Protein AF-0000000075308316 (afdb_homodimer)

Structure (mmCIF, N/CA/C/O backbone):
data_AF-0000000075308316-model_v1
#
loop_
_entity.id
_entity.type
_entity.pdbx_description
1 polymer 'MATH domain-containing protein'
#
loop_
_atom_site.group_PDB
_atom_site.id
_atom_site.type_symbol
_atom_site.label_atom_id
_atom_site.label_alt_id
_atom_site.label_comp_id
_atom_site.label_asym_id
_atom_site.label_entity_id
_atom_site.label_seq_id
_atom_site.pdbx_PDB_ins_code
_atom_site.Cartn_x
_atom_site.Cartn_y
_atom_site.Cartn_z
_atom_site.occupancy
_atom_site.B_iso_or_equiv
_atom_site.auth_seq_id
_atom_site.auth_comp_id
_atom_site.auth_asym_id
_atom_site.auth_atom_id
_atom_site.pdbx_PDB_model_num
ATOM 1 N N . MET A 1 1 ? -5.492 67.875 12.43 1 49.66 1 MET A N 1
ATOM 2 C CA . MET A 1 1 ? -4.691 68.875 11.68 1 49.66 1 MET A CA 1
ATOM 3 C C . MET A 1 1 ? -3.299 68.312 11.391 1 49.66 1 MET A C 1
ATOM 5 O O . MET A 1 1 ? -2.748 67.562 12.195 1 49.66 1 MET A O 1
ATOM 9 N N . TRP A 1 2 ? -2.85 68.25 10.148 1 55.25 2 TRP A N 1
ATOM 10 C CA . TRP A 1 2 ? -1.552 67.75 9.672 1 55.25 2 TRP A CA 1
ATOM 11 C C . TRP A 1 2 ? -0.416 68.5 10.352 1 55.25 2 TRP A C 1
ATOM 13 O O . TRP A 1 2 ? -0.477 69.75 10.5 1 55.25 2 TRP A O 1
ATOM 23 N N . ASN A 1 3 ? 0.231 67.688 11.133 1 61.16 3 ASN A N 1
ATOM 24 C CA . ASN A 1 3 ? 1.428 68.375 11.609 1 61.16 3 ASN A CA 1
ATOM 25 C C . ASN A 1 3 ? 2.551 68.312 10.578 1 61.16 3 ASN A C 1
ATOM 27 O O . ASN A 1 3 ? 2.518 67.5 9.656 1 61.16 3 ASN A O 1
ATOM 31 N N . GLY A 1 4 ? 3.17 69.312 10.266 1 65.94 4 GLY A N 1
ATOM 32 C CA . GLY A 1 4 ? 4.27 69.5 9.336 1 65.94 4 GLY A CA 1
ATOM 33 C C . GLY A 1 4 ? 5.211 68.312 9.273 1 65.94 4 GLY A C 1
ATOM 34 O O . GLY A 1 4 ? 5.957 68.188 8.305 1 65.94 4 GLY A O 1
ATOM 35 N N . ASP A 1 5 ? 5.121 67.312 10.242 1 73.12 5 ASP A N 1
ATOM 36 C CA . ASP A 1 5 ? 6.098 66.25 10.273 1 73.12 5 ASP A CA 1
ATOM 37 C C . ASP A 1 5 ? 5.473 64.938 9.781 1 73.12 5 ASP A C 1
ATOM 39 O O . ASP A 1 5 ? 6.059 63.875 9.953 1 73.12 5 ASP A O 1
ATOM 43 N N . GLY A 1 6 ? 4.254 65.062 9.25 1 83.56 6 GLY A N 1
ATOM 44 C CA . GLY A 1 6 ? 3.619 63.906 8.648 1 83.56 6 GLY A CA 1
ATOM 45 C C . GLY A 1 6 ? 2.803 63.094 9.641 1 83.56 6 GLY A C 1
ATOM 46 O O . GLY A 1 6 ? 2.467 61.938 9.375 1 83.56 6 GLY A O 1
ATOM 47 N N . THR A 1 7 ? 2.607 63.812 10.836 1 88.88 7 THR A N 1
ATOM 48 C CA . THR A 1 7 ? 1.834 63.094 11.836 1 88.88 7 THR A CA 1
ATOM 49 C C . THR A 1 7 ? 0.527 63.812 12.141 1 88.88 7 THR A C 1
ATOM 51 O O . THR A 1 7 ? 0.373 65 11.805 1 88.88 7 THR A O 1
ATOM 54 N N . VAL A 1 8 ? -0.478 63.062 12.594 1 91.31 8 VAL A N 1
ATOM 55 C CA . VAL A 1 8 ? -1.776 63.594 13.016 1 91.31 8 VAL A CA 1
ATOM 56 C C . VAL A 1 8 ? -2.113 63.062 14.414 1 91.31 8 VAL A C 1
ATOM 58 O O . VAL A 1 8 ? -1.675 62 14.797 1 91.31 8 VAL A O 1
ATOM 61 N N . GLU A 1 9 ? -2.855 63.969 15.219 1 92.38 9 GLU A N 1
ATOM 62 C CA . GLU A 1 9 ? -3.287 63.531 16.547 1 92.38 9 GLU A CA 1
ATOM 63 C C . GLU A 1 9 ? -4.582 62.719 16.469 1 92.38 9 GLU A C 1
ATOM 65 O O . GLU A 1 9 ? -5.555 63.156 15.859 1 92.38 9 GLU A O 1
ATOM 70 N N . VAL A 1 10 ? -4.543 61.562 17.062 1 92.38 10 VAL A N 1
ATOM 71 C CA . VAL A 1 10 ? -5.715 60.719 17.156 1 92.38 10 VAL A CA 1
ATOM 72 C C . VAL A 1 10 ? -5.859 60.188 18.594 1 92.38 10 VAL A C 1
ATOM 74 O O . VAL A 1 10 ? -5.031 59.406 19.062 1 92.38 10 VAL A O 1
ATOM 77 N N . ASN A 1 11 ? -6.926 60.594 19.312 1 91.56 11 ASN A N 1
ATOM 78 C CA . ASN A 1 11 ? -7.242 60.125 20.672 1 91.56 11 ASN A CA 1
ATOM 79 C C . ASN A 1 11 ? -6.059 60.312 21.609 1 91.56 11 ASN A C 1
ATOM 81 O O . ASN A 1 11 ? -5.742 59.406 22.391 1 91.56 11 ASN A O 1
ATOM 85 N N . GLY A 1 12 ? -5.266 61.344 21.438 1 90.31 12 GLY A N 1
ATOM 86 C CA . GLY A 1 12 ? -4.203 61.688 22.359 1 90.31 12 GLY A CA 1
ATOM 87 C C . GLY A 1 12 ? -2.842 61.188 21.922 1 90.31 12 GLY A C 1
ATOM 88 O O . GLY A 1 12 ? -1.846 61.375 22.625 1 90.31 12 GLY A O 1
ATOM 89 N N . PHE A 1 13 ? -2.846 60.594 20.719 1 93.62 13 PHE A N 1
ATOM 90 C CA . PHE A 1 13 ? -1.592 60.062 20.172 1 93.62 13 PHE A CA 1
ATOM 91 C C . PHE A 1 13 ? -1.265 60.75 18.844 1 93.62 13 PHE A C 1
ATOM 93 O O . PHE A 1 13 ? -2.16 61 18.031 1 93.62 13 PHE A O 1
ATOM 100 N N . ARG A 1 14 ? 0.028 60.938 18.719 1 92.69 14 ARG A N 1
ATOM 101 C CA . ARG A 1 14 ? 0.493 61.375 17.422 1 92.69 14 ARG A CA 1
ATOM 102 C C . ARG A 1 14 ? 0.941 60.219 16.562 1 92.69 14 ARG A C 1
ATOM 104 O O . ARG A 1 14 ? 1.842 59.469 16.938 1 92.69 14 ARG A O 1
ATOM 111 N N . VAL A 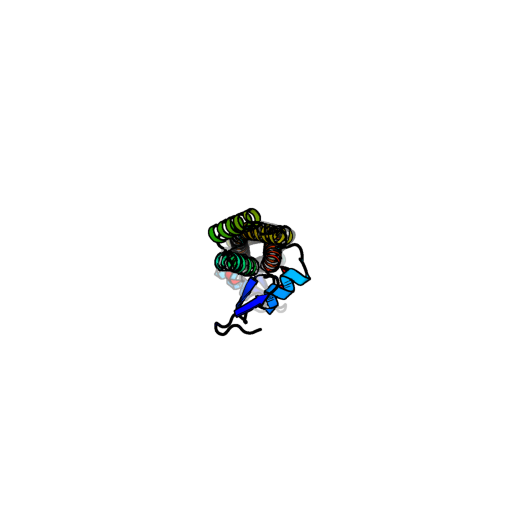1 15 ? 0.259 60.062 15.438 1 91.69 15 VAL A N 1
ATOM 112 C CA . VAL A 1 15 ? 0.556 58.906 14.594 1 91.69 15 VAL A CA 1
ATOM 113 C C . VAL A 1 15 ? 0.797 59.375 13.156 1 91.69 15 VAL A C 1
ATOM 115 O O . VAL A 1 15 ? 0.333 60.438 12.758 1 91.69 15 VAL A O 1
ATOM 118 N N . TYR A 1 16 ? 1.546 58.531 12.461 1 91.38 16 TYR A N 1
ATOM 119 C CA . TYR A 1 16 ? 1.777 58.844 11.047 1 91.38 16 TYR A CA 1
ATOM 120 C C . TYR A 1 16 ? 0.483 58.719 10.25 1 91.38 16 TYR A C 1
ATOM 122 O O . TYR A 1 16 ? -0.412 57.969 10.602 1 91.38 16 TYR A O 1
ATOM 130 N N . TYR A 1 17 ? 0.497 59.312 9.125 1 91.81 17 TYR A N 1
ATOM 131 C CA . TYR A 1 17 ? -0.69 59.344 8.281 1 91.81 17 TYR A CA 1
ATOM 132 C C . TYR A 1 17 ? -1.105 57.969 7.848 1 91.81 17 TYR A C 1
ATOM 134 O O . TYR A 1 17 ? -2.297 57.625 7.801 1 91.81 17 TYR A O 1
ATOM 142 N N . SER A 1 18 ? -0.121 57.188 7.621 1 90.38 18 SER A N 1
ATOM 143 C CA . SER A 1 18 ? -0.375 55.844 7.137 1 90.38 18 SER A CA 1
ATOM 144 C C . SER A 1 18 ? -0.998 54.969 8.219 1 90.38 18 SER A C 1
ATOM 146 O O . SER A 1 18 ? -1.558 53.906 7.93 1 90.38 18 SER A O 1
ATOM 148 N N . GLU A 1 19 ? -1.012 55.5 9.461 1 93.94 19 GLU A N 1
ATOM 149 C CA . GLU A 1 19 ? -1.453 54.688 10.578 1 93.94 19 GLU A CA 1
ATOM 150 C C . GLU A 1 19 ? -2.77 55.188 11.156 1 93.94 19 GLU A C 1
ATOM 152 O O . GLU A 1 19 ? -3.371 54.531 12.016 1 93.94 19 GLU A O 1
ATOM 157 N N . VAL A 1 20 ? -3.244 56.281 10.672 1 94.12 20 VAL A N 1
ATOM 158 C CA . VAL A 1 20 ? -4.375 57 11.266 1 94.12 20 VAL A CA 1
ATOM 159 C C . VAL A 1 20 ? -5.613 56.094 11.234 1 94.12 20 VAL A C 1
ATOM 161 O O . VAL A 1 20 ? -6.301 55.938 12.25 1 94.12 20 VAL A O 1
ATOM 164 N N . ASP A 1 21 ? -5.844 55.5 10.133 1 94.5 21 ASP A N 1
ATOM 165 C CA . ASP A 1 21 ? -7.047 54.688 10 1 94.5 21 ASP A CA 1
ATOM 166 C C . ASP A 1 21 ? -7.02 53.5 10.961 1 94.5 21 ASP A C 1
ATOM 168 O O . ASP A 1 21 ? -8.031 53.188 11.594 1 94.5 21 ASP A O 1
ATOM 172 N N . CYS A 1 22 ? -5.91 52.938 11.094 1 95.12 22 CYS A N 1
ATOM 173 C CA . CYS A 1 22 ? -5.77 51.812 11.992 1 95.12 22 CYS A CA 1
ATOM 174 C C . CYS A 1 22 ? -6.016 52.219 13.438 1 95.12 22 CYS A C 1
ATOM 176 O O . CYS A 1 22 ? -6.77 51.531 14.156 1 95.12 22 CYS A O 1
ATOM 178 N N . VAL A 1 23 ? -5.434 53.312 13.812 1 96.81 23 VAL A N 1
ATOM 179 C CA . VAL A 1 23 ? -5.559 53.75 15.188 1 96.81 23 VAL A CA 1
ATOM 180 C C . VAL A 1 23 ? -7.004 54.188 15.469 1 96.81 23 VAL A C 1
ATOM 182 O O . VAL A 1 23 ? -7.566 53.812 16.5 1 96.81 23 VAL A O 1
ATOM 185 N N . ARG A 1 24 ? -7.625 54.812 14.547 1 96.25 24 ARG A N 1
ATOM 186 C CA . ARG A 1 24 ? -9.023 55.188 14.711 1 96.25 24 ARG A CA 1
ATOM 187 C C . ARG A 1 24 ? -9.914 53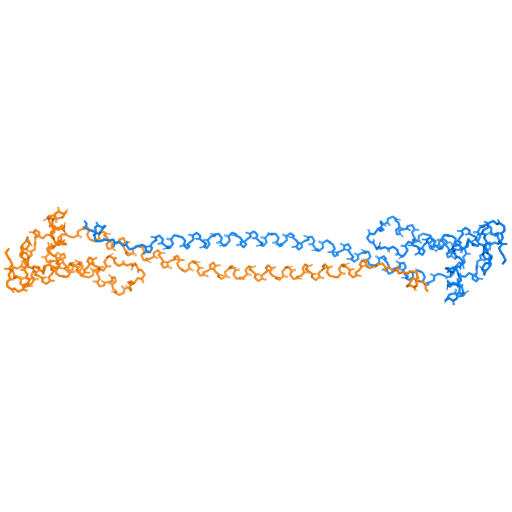.969 14.898 1 96.25 24 ARG A C 1
ATOM 189 O O . ARG A 1 24 ? -10.789 53.969 15.766 1 96.25 24 ARG A O 1
ATOM 196 N N . ARG A 1 25 ? -9.68 53 14.141 1 96.81 25 ARG A N 1
ATOM 197 C CA . ARG A 1 25 ? -10.484 51.781 14.211 1 96.81 25 ARG A CA 1
ATOM 198 C C . ARG A 1 25 ? -10.312 51.062 15.555 1 96.81 25 ARG A C 1
ATOM 200 O O . ARG A 1 25 ? -11.273 50.531 16.109 1 96.81 25 ARG A O 1
ATOM 207 N N . ILE A 1 26 ? -9.07 51.094 16.031 1 97.62 26 ILE A N 1
ATOM 208 C CA . ILE A 1 26 ? -8.805 50.5 17.344 1 97.62 26 ILE A CA 1
ATOM 209 C C . ILE A 1 26 ? -9.664 51.188 18.406 1 97.62 26 ILE A C 1
ATOM 211 O O . ILE A 1 26 ? -10.367 50.5 19.172 1 97.62 26 ILE A O 1
ATOM 215 N N . PHE A 1 27 ? -9.711 52.469 18.453 1 96.88 27 PHE A N 1
ATOM 216 C CA . PHE A 1 27 ? -10.406 53.219 19.5 1 96.88 27 PHE A CA 1
ATOM 217 C C . PHE A 1 27 ? -11.914 53.188 19.266 1 96.88 27 PHE A C 1
ATOM 219 O O . PHE A 1 27 ? -12.695 53.312 20.203 1 96.88 27 PHE A O 1
ATOM 226 N N . GLU A 1 28 ? -12.328 53.031 18.016 1 96.56 28 GLU A N 1
ATOM 227 C CA . GLU A 1 28 ? -13.75 52.844 17.734 1 96.56 28 GLU A CA 1
ATOM 228 C C . GLU A 1 28 ? -14.273 51.562 18.312 1 96.56 28 GLU A C 1
ATOM 230 O O . GLU A 1 28 ? -15.367 51.5 18.891 1 96.56 28 GLU A O 1
ATOM 235 N N . LYS A 1 29 ? -13.523 50.531 18.203 1 96.88 29 LYS A N 1
ATOM 236 C CA . LYS A 1 29 ? -13.953 49.219 18.656 1 96.88 29 LYS A CA 1
ATOM 237 C C . LYS A 1 29 ? -13.656 49.031 20.141 1 96.88 29 LYS A C 1
ATOM 239 O O . LYS A 1 29 ? -14.391 48.312 20.844 1 96.88 29 LYS A O 1
ATOM 244 N N . HIS A 1 30 ? -12.523 49.625 20.531 1 97.44 30 HIS A N 1
ATOM 245 C CA . HIS A 1 30 ? -12.078 49.5 21.922 1 97.44 30 HIS A CA 1
ATOM 246 C C . HIS A 1 30 ? -11.766 50.844 22.516 1 97.44 30 HIS A C 1
ATOM 248 O O . HIS A 1 30 ? -10.594 51.188 22.75 1 97.44 30 HIS A O 1
ATOM 254 N N . PRO A 1 31 ? -12.711 51.594 22.922 1 95.88 31 PRO A N 1
ATOM 255 C CA . PRO A 1 31 ? -12.508 52.969 23.391 1 95.88 31 PRO A CA 1
ATOM 256 C C . PRO A 1 31 ? -11.719 53.031 24.688 1 95.88 31 PRO A C 1
ATOM 258 O O . PRO A 1 31 ? -11.094 54.062 24.984 1 95.88 31 PRO A O 1
ATOM 261 N N . GLU A 1 32 ? -11.734 51.969 25.391 1 95.81 32 GLU A N 1
ATOM 262 C CA . GLU A 1 32 ? -11.094 51.969 26.703 1 95.81 32 GLU A CA 1
ATOM 263 C C . GLU A 1 32 ? -9.609 51.625 26.594 1 95.81 32 GLU A C 1
ATOM 265 O O . GLU A 1 32 ? -8.891 51.656 27.594 1 95.81 32 GLU A O 1
ATOM 270 N N . THR A 1 33 ? -9.055 51.406 25.359 1 96.69 33 THR A N 1
ATOM 271 C CA . THR A 1 33 ? -7.715 50.906 25.125 1 96.69 33 THR A CA 1
ATOM 272 C C . THR A 1 33 ? -6.672 51.75 25.828 1 96.69 33 THR A C 1
ATOM 274 O O . THR A 1 33 ? -5.715 51.25 26.406 1 96.69 33 THR A O 1
ATOM 277 N N . ALA A 1 34 ? -6.883 53.062 25.875 1 94.56 34 ALA A N 1
ATOM 278 C CA . ALA A 1 34 ? -5.852 53.969 26.422 1 94.56 34 ALA A CA 1
ATOM 279 C C . ALA A 1 34 ? -6.414 54.844 27.531 1 94.56 34 ALA A C 1
ATOM 281 O O . ALA A 1 34 ? -5.891 55.938 27.797 1 94.56 34 ALA A O 1
ATOM 282 N N . MET A 1 35 ? -7.406 54.438 28.156 1 92.44 35 MET A N 1
ATOM 283 C CA . MET A 1 35 ? -8.094 55.25 29.156 1 92.44 35 MET A CA 1
ATOM 284 C C . MET A 1 35 ? -7.207 55.469 30.375 1 92.44 35 MET A C 1
ATOM 286 O O . MET A 1 35 ? -7.27 56.531 31.016 1 92.44 35 MET A O 1
ATOM 290 N N . ASN A 1 36 ? -6.363 54.531 30.641 1 93.56 36 ASN A N 1
ATOM 291 C CA . ASN A 1 36 ? -5.586 54.594 31.875 1 93.56 36 ASN A CA 1
ATOM 292 C C . ASN A 1 36 ? -4.094 54.688 31.578 1 93.56 36 ASN A C 1
ATOM 294 O O . ASN A 1 36 ? -3.264 54.281 32.406 1 93.56 36 ASN A O 1
ATOM 298 N N . ILE A 1 37 ? -3.73 55.281 30.484 1 94.81 37 ILE A N 1
A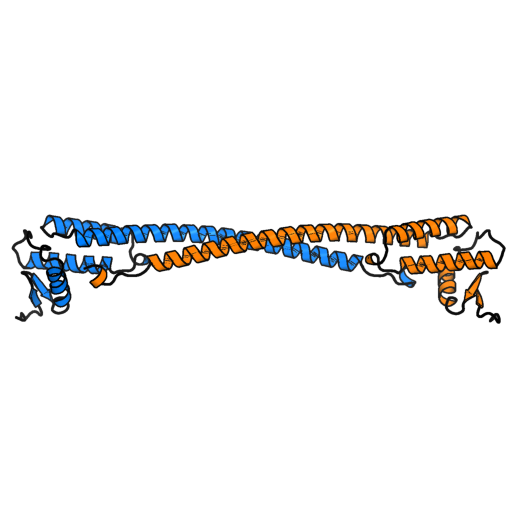TOM 299 C CA . ILE A 1 37 ? -2.326 55.375 30.109 1 94.81 37 ILE A CA 1
ATOM 300 C C . ILE A 1 37 ? -1.602 56.312 31.078 1 94.81 37 ILE A C 1
ATOM 302 O O . ILE A 1 37 ? -2.094 57.406 31.391 1 94.81 37 ILE A O 1
ATOM 306 N N . ARG A 1 38 ? -0.451 55.938 31.516 1 95.19 38 ARG A N 1
ATOM 307 C CA . ARG A 1 38 ? 0.229 56.688 32.594 1 95.19 38 ARG A CA 1
ATOM 308 C C . ARG A 1 38 ? 1.212 57.688 32.031 1 95.19 38 ARG A C 1
ATOM 310 O O . ARG A 1 38 ? 1.262 58.844 32.5 1 95.19 38 ARG A O 1
ATOM 317 N N . PRO A 1 39 ? 1.968 57.25 30.953 1 94.19 39 PRO A N 1
ATOM 318 C CA . PRO A 1 39 ? 2.902 58.25 30.422 1 94.19 39 PRO A CA 1
ATOM 319 C C . PRO A 1 39 ? 2.199 59.531 29.953 1 94.19 39 PRO A C 1
ATOM 321 O O . PRO A 1 39 ? 1.176 59.438 29.266 1 94.19 39 PRO A O 1
ATOM 324 N N . LYS A 1 40 ? 2.852 60.656 30.266 1 92 40 LYS A N 1
ATOM 325 C CA . LYS A 1 40 ? 2.271 61.938 29.844 1 92 40 LYS A CA 1
ATOM 326 C C . LYS A 1 40 ? 3.055 62.531 28.688 1 92 40 LYS A C 1
ATOM 328 O O . LYS A 1 40 ? 2.508 63.312 27.891 1 92 40 LYS A O 1
ATOM 333 N N . ASN A 1 41 ? 4.281 62.125 28.609 1 93.88 41 ASN A N 1
ATOM 334 C CA . ASN A 1 41 ? 5.133 62.594 27.516 1 93.88 41 ASN A CA 1
ATOM 335 C C . ASN A 1 41 ? 4.66 62.062 26.172 1 93.88 41 ASN A C 1
ATOM 337 O O . ASN A 1 41 ? 4.504 60.844 25.984 1 93.88 41 ASN A O 1
ATOM 341 N N . GLN A 1 42 ? 4.508 63.062 25.281 1 91.69 42 GLN A N 1
ATOM 342 C CA . GLN A 1 42 ? 3.928 62.688 23.984 1 91.69 42 GLN A CA 1
ATOM 343 C C . GLN A 1 42 ? 4.836 61.75 23.219 1 91.69 42 GLN A C 1
ATOM 345 O O . GLN A 1 42 ? 4.359 60.812 22.562 1 91.69 42 GLN A O 1
ATOM 350 N N . MET A 1 43 ? 6.059 61.938 23.266 1 91.25 43 MET A N 1
ATOM 351 C CA . MET A 1 43 ? 7.004 61.094 22.562 1 91.25 43 MET A CA 1
ATOM 352 C C . MET A 1 43 ? 6.934 59.656 23.078 1 91.25 43 MET A C 1
ATOM 354 O O . MET A 1 43 ? 6.953 58.719 22.297 1 91.25 43 MET A O 1
ATOM 358 N N . VAL A 1 44 ? 6.84 59.5 24.328 1 95.38 44 VAL A N 1
ATOM 359 C CA . VAL A 1 44 ? 6.762 58.188 24.984 1 95.38 44 VAL A CA 1
ATOM 360 C C . VAL A 1 44 ? 5.434 57.531 24.641 1 95.38 44 VAL A C 1
ATOM 362 O O . VAL A 1 44 ? 5.395 56.344 24.297 1 95.38 44 VAL A O 1
ATOM 365 N N . LYS A 1 45 ? 4.371 58.281 24.656 1 95 45 LYS A N 1
ATOM 366 C CA . LYS A 1 45 ? 3.057 57.781 24.266 1 95 45 LYS A CA 1
ATOM 367 C C . LYS A 1 45 ? 3.07 57.25 22.844 1 95 45 LYS A C 1
ATOM 369 O O . LYS A 1 45 ? 2.557 56.156 22.578 1 95 45 LYS A O 1
ATOM 374 N N . ASN A 1 46 ? 3.73 57.969 22.047 1 92 46 ASN A N 1
ATOM 375 C CA . ASN A 1 46 ? 3.781 57.562 20.641 1 92 46 ASN A CA 1
ATOM 376 C C . ASN A 1 46 ? 4.598 56.281 20.438 1 92 46 ASN A C 1
ATOM 378 O O . ASN A 1 46 ? 4.254 55.469 19.609 1 92 46 ASN A O 1
ATOM 382 N N . ALA A 1 47 ? 5.621 56.219 21.188 1 94.69 47 ALA A N 1
ATOM 383 C CA . ALA A 1 47 ? 6.441 55.031 21.109 1 94.69 47 ALA A CA 1
ATOM 384 C C . ALA A 1 47 ? 5.637 53.781 21.484 1 94.69 47 ALA A C 1
ATOM 386 O O . ALA A 1 47 ? 5.711 52.75 20.812 1 94.69 47 ALA A O 1
ATOM 387 N N . TYR A 1 48 ? 4.863 53.906 22.484 1 97.06 48 TYR A N 1
ATOM 388 C CA . TYR A 1 48 ? 4.055 52.781 22.922 1 97.06 48 TYR A CA 1
ATOM 389 C C . TYR A 1 48 ? 2.953 52.469 21.922 1 97.06 48 TYR A C 1
ATOM 391 O O . TYR A 1 48 ? 2.607 51.312 21.703 1 97.06 48 TYR A O 1
ATOM 399 N N . MET A 1 49 ? 2.422 53.469 21.297 1 96.12 49 MET A N 1
ATOM 400 C CA . MET A 1 49 ? 1.431 53.25 20.25 1 96.12 49 MET A CA 1
ATOM 401 C C . MET A 1 49 ? 2.043 52.5 19.078 1 96.12 49 MET A C 1
ATOM 403 O O . MET A 1 49 ? 1.435 51.562 18.547 1 96.12 49 MET A O 1
ATOM 407 N N . ASN A 1 50 ? 3.205 52.844 18.734 1 95.31 50 ASN A N 1
ATOM 408 C CA . ASN A 1 50 ? 3.9 52.125 17.672 1 95.31 50 ASN A CA 1
ATOM 409 C C . ASN A 1 50 ? 4.125 50.656 18.047 1 95.31 50 ASN A C 1
ATOM 411 O O . ASN A 1 50 ? 3.992 49.781 17.203 1 95.31 50 ASN A O 1
ATOM 415 N N . ASN A 1 51 ? 4.496 50.469 19.266 1 97.19 51 ASN A N 1
ATOM 416 C CA . ASN A 1 51 ? 4.648 49.094 19.734 1 97.19 51 ASN A CA 1
ATOM 417 C C . ASN A 1 51 ? 3.342 48.312 19.609 1 97.19 51 ASN A C 1
ATOM 419 O O . ASN A 1 51 ? 3.344 47.125 19.25 1 97.19 51 ASN A O 1
ATOM 423 N N . LEU A 1 52 ? 2.273 49 19.984 1 98.19 52 LEU A N 1
ATOM 424 C CA . LEU A 1 52 ? 0.961 48.375 19.891 1 98.19 52 LEU A CA 1
ATOM 425 C C . LEU A 1 52 ? 0.646 48 18.438 1 98.19 52 LEU A C 1
ATOM 427 O O . LEU A 1 52 ? 0.217 46.875 18.172 1 98.19 52 LEU A O 1
ATOM 431 N N . LEU A 1 53 ? 0.918 48.875 17.531 1 97.31 53 LEU A N 1
ATOM 432 C CA . LEU A 1 53 ? 0.65 48.625 16.109 1 97.31 53 LEU A CA 1
ATOM 433 C C . LEU A 1 53 ? 1.535 47.5 15.586 1 97.31 53 LEU A C 1
ATOM 435 O O . LEU A 1 53 ? 1.072 46.656 14.836 1 97.31 53 LEU A O 1
ATOM 439 N N . ASP A 1 54 ? 2.793 47.5 16 1 96.62 54 ASP A N 1
ATOM 440 C CA . ASP A 1 54 ? 3.707 46.406 15.617 1 96.62 54 ASP A CA 1
ATOM 441 C C . ASP A 1 54 ? 3.207 45.062 16.109 1 96.62 54 ASP A C 1
ATOM 443 O O . ASP A 1 54 ? 3.301 44.062 15.406 1 96.62 54 ASP A O 1
ATOM 447 N N . LEU A 1 55 ? 2.73 45.062 17.328 1 98.06 55 LEU A N 1
ATOM 448 C CA . LEU A 1 55 ? 2.209 43.844 17.906 1 98.06 55 LEU A CA 1
ATOM 449 C C . LEU A 1 55 ? 1.018 43.312 17.109 1 98.06 55 LEU A C 1
ATOM 451 O O . LEU A 1 55 ? 0.914 42.125 16.844 1 98.06 55 LEU A O 1
ATOM 455 N N . ILE A 1 56 ? 0.139 44.188 16.719 1 97.88 56 ILE A N 1
ATOM 456 C CA . ILE A 1 56 ? -1.014 43.812 15.914 1 97.88 56 ILE A CA 1
ATOM 457 C C . ILE A 1 56 ? -0.54 43.219 14.586 1 97.88 56 ILE A C 1
ATOM 459 O O . ILE A 1 56 ? -1.067 42.219 14.117 1 97.88 56 ILE A O 1
ATOM 463 N N . ASP A 1 57 ? 0.505 43.812 14.008 1 95.88 57 ASP A N 1
ATOM 464 C CA . ASP A 1 57 ? 1.068 43.312 12.766 1 95.88 57 ASP A CA 1
ATOM 465 C C . ASP A 1 57 ? 1.584 41.875 12.938 1 95.88 57 ASP A C 1
ATOM 467 O O . ASP A 1 57 ? 1.395 41.031 12.062 1 95.88 57 ASP A O 1
ATOM 471 N N . ILE A 1 58 ? 2.244 41.656 14.008 1 96.31 58 ILE A N 1
ATOM 472 C CA . ILE A 1 58 ? 2.791 40.344 14.297 1 96.31 58 ILE A CA 1
ATOM 473 C C . ILE A 1 58 ? 1.656 39.312 14.398 1 96.31 58 ILE A C 1
ATOM 475 O O . ILE A 1 58 ? 1.751 38.219 13.852 1 96.31 58 ILE A O 1
ATOM 479 N N . ILE A 1 59 ? 0.55 39.719 15.102 1 96.88 59 ILE A N 1
ATOM 480 C CA . ILE A 1 59 ? -0.578 38.812 15.312 1 96.88 59 ILE A CA 1
ATOM 481 C C . ILE A 1 59 ? -1.266 38.531 13.984 1 96.88 59 ILE A C 1
ATOM 483 O O . ILE A 1 59 ? -1.89 37.469 13.805 1 96.88 59 ILE A O 1
ATOM 487 N N . CYS A 1 60 ? -1.063 39.438 13.031 1 95.94 60 CYS A N 1
ATOM 488 C CA . CYS A 1 60 ? -1.683 39.281 11.719 1 95.94 60 CYS A CA 1
ATOM 489 C C . CYS A 1 60 ? -0.83 38.406 10.812 1 95.94 60 CYS A C 1
ATOM 491 O O . CYS A 1 60 ? -1.266 38 9.734 1 95.94 60 CYS A O 1
ATOM 493 N N . LEU A 1 61 ? 0.353 38.031 11.234 1 93.94 61 LEU A N 1
ATOM 494 C CA . LEU A 1 61 ? 1.19 37.125 10.438 1 93.94 61 LEU A CA 1
ATOM 495 C C . LEU A 1 61 ? 0.697 35.688 10.531 1 93.94 61 LEU A C 1
ATOM 497 O O . LEU A 1 61 ? -0.013 35.344 11.477 1 93.94 61 LEU A O 1
ATOM 501 N N . ALA A 1 62 ? 1.122 35 9.516 1 93 62 ALA A N 1
ATOM 502 C CA . ALA A 1 62 ? 0.812 33.562 9.578 1 93 62 ALA A CA 1
ATOM 503 C C . ALA A 1 62 ? 1.625 32.875 10.664 1 93 62 ALA A C 1
ATOM 505 O O . ALA A 1 62 ? 2.809 33.156 10.852 1 93 62 ALA A O 1
ATOM 506 N N . PRO A 1 63 ? 0.963 31.922 11.352 1 92.38 63 PRO A N 1
ATOM 507 C CA . PRO A 1 63 ? 1.659 31.25 12.453 1 92.38 63 PRO A CA 1
ATOM 508 C C . PRO A 1 63 ? 2.977 30.609 12.016 1 92.38 63 PRO A C 1
ATOM 510 O O . PRO A 1 63 ? 3.941 30.594 12.789 1 92.38 63 PRO A O 1
ATOM 513 N N . GLN A 1 64 ? 3.043 30.156 10.781 1 89.94 64 GLN A N 1
ATOM 514 C CA . GLN A 1 64 ? 4.234 29.453 10.328 1 89.94 64 GLN A CA 1
ATOM 515 C C . GLN A 1 64 ? 5.395 30.406 10.102 1 89.94 64 GLN A C 1
ATOM 517 O O . GLN A 1 64 ? 6.555 29.984 10.047 1 89.94 64 GLN A O 1
ATOM 522 N N . GLU A 1 65 ? 5.078 31.672 10.039 1 91.62 65 GLU A N 1
ATOM 523 C CA . GLU A 1 65 ? 6.105 32.688 9.781 1 91.62 65 GLU A CA 1
ATOM 524 C C . GLU A 1 65 ? 6.73 33.156 11.086 1 91.62 65 GLU A C 1
ATOM 526 O O . GLU A 1 65 ? 7.746 33.875 11.062 1 91.62 65 GLU A O 1
ATOM 531 N N . LEU A 1 66 ? 6.188 32.781 12.219 1 93.94 66 LEU A N 1
ATOM 532 C CA . LEU A 1 66 ? 6.645 33.281 13.516 1 93.94 66 LEU A CA 1
ATOM 533 C C . LEU A 1 66 ? 7.523 32.25 14.203 1 93.94 66 LEU A C 1
ATOM 535 O O . LEU A 1 66 ? 7.191 31.047 14.227 1 93.94 66 LEU A O 1
ATOM 539 N N . THR A 1 67 ? 8.633 32.656 14.586 1 93.88 67 THR A N 1
ATOM 540 C CA . THR A 1 67 ? 9.453 31.797 15.43 1 93.88 67 THR A CA 1
ATOM 541 C C . THR A 1 67 ? 8.961 31.828 16.875 1 93.88 67 THR A C 1
ATOM 543 O O . THR A 1 67 ? 8.172 32.719 17.25 1 93.88 67 THR A O 1
ATOM 546 N N . GLU A 1 68 ? 9.383 30.922 17.688 1 92.62 68 GLU A N 1
ATOM 547 C CA . GLU A 1 68 ? 9.047 30.906 19.094 1 92.62 68 GLU A CA 1
ATOM 548 C C . GLU A 1 68 ? 9.547 32.156 19.797 1 92.62 68 GLU A C 1
ATOM 550 O O . GLU A 1 68 ? 8.891 32.688 20.703 1 92.62 68 GLU A O 1
ATOM 555 N N . GLU A 1 69 ? 10.656 32.594 19.391 1 95.12 69 GLU A N 1
ATOM 556 C CA . GLU A 1 69 ? 11.242 33.812 19.969 1 95.12 69 GLU A CA 1
ATOM 557 C C . GLU A 1 69 ? 10.375 35.031 19.672 1 95.12 69 GLU A C 1
ATOM 559 O O . GLU A 1 69 ? 10.164 35.875 20.547 1 95.12 69 GLU A O 1
ATOM 564 N N . GLU A 1 70 ? 9.898 35.094 18.469 1 96.12 70 GLU A N 1
ATOM 565 C CA . GLU A 1 70 ? 9.047 36.219 18.094 1 96.12 70 GLU A CA 1
ATOM 566 C C . GLU A 1 70 ? 7.742 36.219 18.875 1 96.12 70 GLU A C 1
ATOM 568 O O . GLU A 1 70 ? 7.234 37.281 19.25 1 96.12 70 GLU A O 1
ATOM 573 N N . LEU A 1 71 ? 7.219 35.031 19.156 1 95.81 71 LEU A N 1
ATOM 574 C CA . LEU A 1 71 ? 5.996 34.938 19.953 1 95.81 71 LEU A CA 1
ATOM 575 C C . LEU A 1 71 ? 6.246 35.344 21.391 1 95.81 71 LEU A C 1
ATOM 577 O O . LEU A 1 71 ? 5.434 36.062 21.984 1 95.81 71 LEU A O 1
ATOM 581 N N . ARG A 1 72 ? 7.359 34.969 21.953 1 95.88 72 ARG A N 1
ATOM 582 C CA . ARG A 1 72 ? 7.73 35.375 23.297 1 95.88 72 ARG A CA 1
ATOM 583 C C . ARG A 1 72 ? 7.898 36.875 23.391 1 95.88 72 ARG A C 1
ATOM 585 O O . ARG A 1 72 ? 7.461 37.5 24.359 1 95.88 72 ARG A O 1
ATOM 592 N N . ASP A 1 73 ? 8.484 37.406 22.359 1 97.75 73 ASP A N 1
ATOM 593 C CA . ASP A 1 73 ? 8.656 38.875 22.312 1 97.75 73 ASP A CA 1
ATOM 594 C C . ASP A 1 73 ? 7.309 39.562 22.25 1 97.75 73 ASP A C 1
ATOM 596 O O . ASP A 1 73 ? 7.129 40.625 22.891 1 97.75 73 ASP A O 1
ATOM 600 N N . ALA A 1 74 ? 6.445 39 21.516 1 98.12 74 ALA A N 1
ATOM 601 C CA . ALA A 1 74 ? 5.105 39.562 21.422 1 98.12 74 ALA A CA 1
ATOM 602 C C . ALA A 1 74 ? 4.402 39.562 22.766 1 98.12 74 ALA A C 1
ATOM 604 O O . ALA A 1 74 ? 3.785 40.562 23.172 1 98.12 74 ALA A O 1
ATOM 605 N N . GLU A 1 75 ? 4.516 38.469 23.469 1 97.94 75 GLU A N 1
ATOM 606 C CA . GLU A 1 75 ? 3.926 38.375 24.797 1 97.94 75 GLU A CA 1
ATOM 607 C C . GLU A 1 75 ? 4.523 39.438 25.75 1 97.94 75 GLU A C 1
ATOM 609 O O . GLU A 1 75 ? 3.803 40.062 26.5 1 97.94 75 GLU A O 1
ATOM 614 N N . SER A 1 76 ? 5.832 39.594 25.672 1 98.25 76 SER A N 1
ATOM 615 C CA . SER A 1 76 ? 6.523 40.562 26.5 1 98.25 76 SER A CA 1
ATOM 616 C C . SER A 1 76 ? 6.062 42 26.188 1 98.25 76 SER A C 1
ATOM 618 O O . SER A 1 76 ? 5.832 42.781 27.094 1 98.25 76 SER A O 1
ATOM 620 N N . THR A 1 77 ? 5.934 42.25 24.906 1 98.56 77 THR A N 1
ATOM 621 C CA . THR A 1 77 ? 5.469 43.562 24.469 1 98.56 77 THR A CA 1
ATOM 622 C C . THR A 1 77 ? 4.066 43.844 25 1 98.56 77 THR A C 1
ATOM 624 O O . THR A 1 77 ? 3.787 44.938 25.484 1 98.56 77 THR A O 1
ATOM 627 N N . LEU A 1 78 ? 3.207 42.844 24.938 1 98.62 78 LEU A N 1
ATOM 628 C CA . LEU A 1 78 ? 1.848 43 25.453 1 98.62 78 LEU A CA 1
ATOM 629 C C . LEU A 1 78 ? 1.856 43.344 26.938 1 98.62 78 LEU A C 1
ATOM 631 O O . LEU A 1 78 ? 1.151 44.25 27.359 1 98.62 78 LEU A O 1
ATOM 635 N N . LEU A 1 79 ? 2.656 42.688 27.703 1 98.12 79 LEU A N 1
ATOM 636 C CA . LEU A 1 79 ? 2.768 42.938 29.141 1 98.12 79 LEU A CA 1
ATOM 637 C C . LEU A 1 79 ? 3.27 44.344 29.406 1 98.12 79 LEU A C 1
ATOM 639 O O . LEU A 1 79 ? 2.754 45.031 30.297 1 98.12 79 LEU A O 1
ATOM 643 N N . GLU A 1 80 ? 4.223 44.781 28.672 1 98.19 80 GLU A N 1
ATOM 644 C CA . GLU A 1 80 ? 4.77 46.125 28.828 1 98.19 80 GLU A CA 1
ATOM 645 C C . GLU A 1 80 ? 3.701 47.188 28.578 1 98.19 80 GLU A C 1
ATOM 647 O O . GLU A 1 80 ? 3.605 48.188 29.312 1 98.19 80 GLU A O 1
ATOM 652 N N . LEU A 1 81 ? 2.92 46.938 27.547 1 98.44 81 LEU A N 1
ATOM 653 C CA . LEU A 1 81 ? 1.863 47.875 27.203 1 98.44 81 LEU A CA 1
ATOM 654 C C . LEU A 1 81 ? 0.798 47.938 28.297 1 98.44 81 LEU A C 1
ATOM 656 O O . LEU A 1 81 ? 0.318 49.031 28.641 1 98.44 81 LEU A O 1
ATOM 660 N N . GLU A 1 82 ? 0.502 46.812 28.828 1 97.94 82 GLU A N 1
ATOM 661 C CA . GLU A 1 82 ? -0.478 46.781 29.906 1 97.94 82 GLU A CA 1
ATOM 662 C C . GLU A 1 82 ? 0.055 47.469 31.156 1 97.94 82 GLU A C 1
ATOM 664 O O . GLU A 1 82 ? -0.698 48.125 31.891 1 97.94 82 GLU A O 1
ATOM 669 N N . GLU A 1 83 ? 1.276 47.344 31.375 1 97.25 83 GLU A N 1
ATOM 670 C CA . GLU A 1 83 ? 1.91 47.938 32.562 1 97.25 83 GLU A CA 1
ATOM 671 C C . GLU A 1 83 ? 1.81 49.438 32.531 1 97.25 83 GLU A C 1
ATOM 673 O O . GLU A 1 83 ? 1.712 50.094 33.594 1 97.25 83 GLU A O 1
ATOM 678 N N . VAL A 1 84 ? 1.844 49.969 31.375 1 97.56 84 VAL A N 1
ATOM 679 C CA . VAL A 1 84 ? 1.838 51.438 31.312 1 97.56 84 VAL A CA 1
ATOM 680 C C . VAL A 1 84 ? 0.401 51.938 31.219 1 97.56 84 VAL A C 1
ATOM 682 O O . VAL A 1 84 ? 0.167 53.156 31.125 1 97.56 84 VAL A O 1
ATOM 685 N N . GLY A 1 85 ? -0.607 50.938 31.125 1 97.44 85 GLY A N 1
ATOM 686 C CA . GLY A 1 85 ? -1.978 51.406 31.297 1 97.44 85 GLY A CA 1
ATOM 687 C C . GLY A 1 85 ? -2.881 51.062 30.125 1 97.44 85 GLY A C 1
ATOM 688 O O . GLY A 1 85 ? -4.074 51.344 30.156 1 97.44 85 GLY A O 1
ATOM 689 N N . PHE A 1 86 ? -2.322 50.406 29.047 1 97.88 86 PHE A N 1
ATOM 690 C CA . PHE A 1 86 ? -3.195 49.969 27.969 1 97.88 86 PHE A CA 1
ATOM 691 C C . PHE A 1 86 ? -4.109 48.844 28.438 1 97.88 86 PHE A C 1
ATOM 693 O O . PHE A 1 86 ? -3.672 47.938 29.141 1 97.88 86 PHE A O 1
ATOM 700 N N . GLU A 1 87 ? -5.359 48.938 28.078 1 98 87 GLU A N 1
ATOM 701 C CA . GLU A 1 87 ? -6.316 47.875 28.281 1 98 87 GLU A CA 1
ATOM 702 C C . GLU A 1 87 ? -6.441 47 27.031 1 98 87 GLU A C 1
ATOM 704 O O . GLU A 1 87 ? -7.184 47.344 26.109 1 98 87 GLU A O 1
ATOM 709 N N . LEU A 1 88 ? -5.77 45.875 27.047 1 98.12 88 LEU A N 1
ATOM 710 C CA . LEU A 1 88 ? -5.582 45.156 25.797 1 98.12 88 LEU A CA 1
ATOM 711 C C . LEU A 1 88 ? -6.062 43.719 25.922 1 98.12 88 LEU A C 1
ATOM 713 O O . LEU A 1 88 ? -5.484 42.812 25.328 1 98.12 88 LEU A O 1
ATOM 717 N N . ASP A 1 89 ? -7.141 43.438 26.719 1 97.12 89 ASP A N 1
ATOM 718 C CA . ASP A 1 89 ? -7.691 42.094 26.859 1 97.12 89 ASP A CA 1
ATOM 719 C C . ASP A 1 89 ? -8.047 41.5 25.5 1 97.12 89 ASP A C 1
ATOM 721 O O . ASP A 1 89 ? -7.836 40.312 25.266 1 97.12 89 ASP A O 1
ATOM 725 N N . TRP A 1 90 ? -8.516 42.344 24.672 1 97.25 90 TRP A N 1
ATOM 726 C CA . TRP A 1 90 ? -8.922 41.906 23.328 1 97.25 90 TRP A CA 1
ATOM 727 C C . TRP A 1 90 ? -7.723 41.438 22.531 1 97.25 90 TRP A C 1
ATOM 729 O O . TRP A 1 90 ? -7.828 40.469 21.766 1 97.25 90 TRP A O 1
ATOM 739 N N . LEU A 1 91 ? -6.582 42.031 22.641 1 98.12 91 LEU A N 1
ATOM 740 C CA . LEU A 1 91 ? -5.379 41.656 21.906 1 98.12 91 LEU A CA 1
ATOM 741 C C . LEU A 1 91 ? -4.715 40.438 22.531 1 98.12 91 LEU A C 1
ATOM 743 O O . LEU A 1 91 ? -4.176 39.594 21.828 1 98.12 91 LEU A O 1
ATOM 747 N N . LYS A 1 92 ? -4.797 40.406 23.859 1 98.06 92 LYS A N 1
ATOM 748 C CA . LYS A 1 92 ? -4.281 39.219 24.562 1 98.06 92 LYS A CA 1
ATOM 749 C C . LYS A 1 92 ? -4.969 37.938 24.094 1 98.06 92 LYS A C 1
ATOM 751 O O . LYS A 1 92 ? -4.309 36.938 23.844 1 98.06 92 LYS A O 1
ATOM 756 N N . LYS A 1 93 ? -6.238 38.031 23.969 1 97.31 93 LYS A N 1
ATOM 757 C CA . LYS A 1 93 ? -7 36.875 23.5 1 97.31 93 LYS A CA 1
ATOM 758 C C . LYS A 1 93 ? -6.535 36.438 22.109 1 97.31 93 LYS A C 1
ATOM 760 O O . LYS A 1 93 ? -6.375 35.25 21.859 1 97.31 93 LYS A O 1
ATOM 765 N N . LYS A 1 94 ? -6.312 37.406 21.234 1 97.38 94 LYS A N 1
ATOM 766 C CA . LYS A 1 94 ? -5.875 37.094 19.875 1 97.38 94 LYS A CA 1
ATOM 767 C C . LYS A 1 94 ? -4.469 36.5 19.859 1 97.38 94 LYS A C 1
ATOM 769 O O . LYS A 1 94 ? -4.18 35.594 19.094 1 97.38 94 LYS A O 1
ATOM 774 N N . LEU A 1 95 ? -3.652 37.031 20.703 1 97.69 95 LEU A N 1
ATOM 775 C CA . LEU A 1 95 ? -2.299 36.5 20.797 1 97.69 95 LEU A CA 1
ATOM 776 C C . LEU A 1 95 ? -2.318 35.062 21.328 1 97.69 95 LEU A C 1
ATOM 778 O O . LEU A 1 95 ? -1.597 34.188 20.828 1 97.69 95 LEU A O 1
ATOM 782 N N . ASP A 1 96 ? -3.172 34.812 22.328 1 96.5 96 ASP A N 1
ATOM 783 C CA . ASP A 1 96 ? -3.332 33.469 22.859 1 96.5 96 ASP A CA 1
ATOM 784 C C . ASP A 1 96 ? -3.791 32.5 21.766 1 96.5 96 ASP A C 1
ATOM 786 O O . ASP A 1 96 ? -3.281 31.375 21.656 1 96.5 96 ASP A O 1
ATOM 790 N N . GLU A 1 97 ? -4.75 32.938 21 1 95.25 97 GLU A N 1
ATOM 791 C CA . GLU A 1 97 ? -5.246 32.125 19.906 1 95.25 97 GLU A CA 1
ATOM 792 C C . GLU A 1 97 ? -4.133 31.812 18.906 1 95.25 97 GLU A C 1
ATOM 794 O O . GLU A 1 97 ? -4.047 30.688 18.406 1 95.25 97 GLU A O 1
ATOM 799 N N . LEU A 1 98 ? -3.338 32.75 18.562 1 95.69 98 LEU A N 1
ATOM 800 C CA . LEU A 1 98 ? -2.215 32.562 17.656 1 95.69 98 LEU A CA 1
ATOM 801 C C . LEU A 1 98 ? -1.24 31.531 18.203 1 95.69 98 LEU A C 1
ATOM 803 O O . LEU A 1 98 ? -0.767 30.672 17.469 1 95.69 98 LEU A O 1
ATOM 807 N N . CYS A 1 99 ? -0.926 31.609 19.484 1 94.56 99 CYS A N 1
ATOM 808 C CA . CYS A 1 99 ? -0.03 30.656 20.125 1 94.56 99 CYS A CA 1
ATOM 809 C C . CYS A 1 99 ? -0.589 29.234 20.031 1 94.56 99 CYS A C 1
ATOM 811 O O . CYS A 1 99 ? 0.14 28.297 19.719 1 94.56 99 CYS A O 1
ATOM 813 N N . VAL A 1 100 ? -1.85 29.125 20.312 1 94.25 100 VAL A N 1
ATOM 814 C CA . VAL A 1 100 ? -2.506 27.812 20.266 1 94.25 100 VAL A CA 1
ATOM 815 C C . VAL A 1 100 ? -2.457 27.266 18.844 1 94.25 100 VAL A C 1
ATOM 817 O O . VAL A 1 100 ? -2.141 26.094 18.641 1 94.25 100 VAL A O 1
ATOM 820 N N . ARG A 1 101 ? -2.74 28.062 17.891 1 93.75 101 ARG A N 1
ATOM 821 C CA . ARG A 1 101 ? -2.717 27.641 16.5 1 93.75 101 ARG A CA 1
ATOM 822 C C . ARG A 1 101 ? -1.322 27.188 16.094 1 93.75 101 ARG A C 1
ATOM 824 O O . ARG A 1 101 ? -1.177 26.172 15.391 1 93.75 101 ARG A O 1
ATOM 831 N N . LYS A 1 102 ? -0.383 27.938 16.484 1 94 102 LYS A N 1
ATOM 832 C CA . LYS A 1 102 ? 0.988 27.562 16.156 1 94 102 LYS A CA 1
ATOM 833 C C . LYS A 1 102 ? 1.334 26.188 16.734 1 94 102 LYS A C 1
ATOM 835 O O . LYS A 1 102 ? 1.923 25.344 16.047 1 94 102 LYS A O 1
ATOM 840 N N . LYS A 1 103 ? 1.024 25.984 17.953 1 93.5 103 LYS A N 1
ATOM 841 C CA . LYS A 1 103 ? 1.292 24.703 18.594 1 93.5 103 LYS A CA 1
ATOM 842 C C . LYS A 1 103 ? 0.569 23.562 17.875 1 93.5 103 LYS A C 1
ATOM 844 O O . LYS A 1 103 ? 1.134 22.484 17.672 1 93.5 103 LYS A O 1
ATOM 849 N N . LYS A 1 104 ? -0.622 23.766 17.516 1 93.88 104 LYS A N 1
ATOM 850 C CA . LYS A 1 104 ? -1.395 22.781 16.766 1 93.88 104 LYS A CA 1
ATOM 851 C C . LYS A 1 104 ? -0.723 22.438 15.445 1 93.88 104 LYS A C 1
ATOM 853 O O . LYS A 1 104 ? -0.646 21.266 15.062 1 93.88 104 LYS A O 1
ATOM 858 N N . MET A 1 105 ? -0.302 23.375 14.766 1 92.75 105 MET A N 1
ATOM 859 C CA . MET A 1 105 ? 0.354 23.172 13.477 1 92.75 105 MET A CA 1
ATOM 860 C C . MET A 1 105 ? 1.605 22.312 13.625 1 92.75 105 MET A C 1
ATOM 862 O O . MET A 1 105 ? 1.856 21.438 12.805 1 92.75 105 MET A O 1
ATOM 866 N N . GLU A 1 106 ? 2.334 22.656 14.594 1 92 106 GLU A N 1
ATOM 867 C CA . GLU A 1 106 ? 3.559 21.891 14.828 1 92 106 GLU A CA 1
ATOM 868 C C . GLU A 1 106 ? 3.248 20.422 15.133 1 92 106 GLU A C 1
ATOM 870 O O . GLU A 1 106 ? 3.926 19.531 14.641 1 92 106 GLU A O 1
ATOM 875 N N . THR A 1 107 ? 2.301 20.203 15.969 1 94.5 107 THR A N 1
ATOM 876 C CA . THR A 1 107 ? 1.883 18.844 16.312 1 94.5 107 THR A CA 1
ATOM 877 C C . THR A 1 107 ? 1.388 18.094 15.07 1 94.5 107 THR A C 1
ATOM 879 O O . THR A 1 107 ? 1.724 16.938 14.867 1 94.5 107 THR A O 1
ATOM 882 N N . ARG A 1 108 ? 0.636 18.797 14.297 1 95.38 108 ARG A N 1
ATOM 883 C CA . ARG A 1 108 ? 0.123 18.203 13.07 1 95.38 108 ARG A CA 1
ATOM 884 C C . ARG A 1 108 ? 1.256 17.891 12.094 1 95.38 108 ARG A C 1
ATOM 886 O O . ARG A 1 108 ? 1.239 16.859 11.422 1 95.38 108 ARG A O 1
ATOM 893 N N . GLY A 1 109 ? 2.16 18.781 12.047 1 94 109 GLY A N 1
ATOM 894 C CA . GLY A 1 109 ? 3.324 18.531 11.211 1 94 109 GLY A CA 1
ATOM 895 C C . GLY A 1 109 ? 4.078 17.281 11.594 1 94 109 GLY A C 1
ATOM 896 O O . GLY A 1 109 ? 4.48 16.5 10.727 1 94 109 GLY A O 1
ATOM 897 N N . ALA A 1 110 ? 4.285 17.094 12.828 1 95.69 110 ALA A N 1
ATOM 898 C CA . ALA A 1 110 ? 4.953 15.891 13.312 1 95.69 110 ALA A CA 1
ATOM 899 C C . ALA A 1 110 ? 4.148 14.641 12.969 1 95.69 110 ALA A C 1
ATOM 901 O O . ALA A 1 110 ? 4.711 13.633 12.539 1 95.69 110 ALA A O 1
ATOM 902 N N . ARG A 1 111 ? 2.891 14.703 13.156 1 97.69 111 ARG A N 1
ATOM 903 C CA . ARG A 1 111 ? 2.008 13.586 12.828 1 97.69 111 ARG A CA 1
ATOM 904 C C . ARG A 1 111 ? 2.068 13.258 11.344 1 97.69 111 ARG A C 1
ATOM 906 O O . ARG A 1 111 ? 2.115 12.086 10.961 1 97.69 111 ARG A O 1
ATOM 913 N N . MET A 1 112 ? 2.082 14.227 10.578 1 97.62 112 MET A N 1
ATOM 914 C CA . MET A 1 112 ? 2.146 14.023 9.133 1 97.62 112 MET A CA 1
ATOM 915 C C . MET A 1 112 ? 3.449 13.336 8.742 1 97.62 112 MET A C 1
ATOM 917 O O . MET A 1 112 ? 3.453 12.453 7.883 1 97.62 112 MET A O 1
ATOM 921 N N . ARG A 1 113 ? 4.465 13.656 9.344 1 97.94 113 ARG A N 1
ATOM 922 C CA . ARG A 1 113 ? 5.742 13 9.062 1 97.94 113 ARG A CA 1
ATOM 923 C C . ARG A 1 113 ? 5.703 11.531 9.461 1 97.94 113 ARG A C 1
ATOM 925 O O . ARG A 1 113 ? 6.215 10.672 8.742 1 97.94 113 ARG A O 1
ATOM 932 N N . GLU A 1 114 ? 5.16 11.328 10.578 1 98.38 114 GLU A N 1
ATOM 933 C CA . GLU A 1 114 ? 4.984 9.945 11.016 1 98.38 114 GLU A CA 1
ATOM 934 C C . GLU A 1 114 ? 4.18 9.141 10.008 1 98.38 114 GLU A C 1
ATOM 936 O O . GLU A 1 114 ? 4.574 8.039 9.625 1 98.38 114 GLU A O 1
ATOM 941 N N . LEU A 1 115 ? 3.096 9.672 9.594 1 98.56 115 LEU A N 1
ATOM 942 C CA . LEU A 1 115 ? 2.236 9.008 8.617 1 98.56 115 LEU A CA 1
ATOM 943 C C . LEU A 1 115 ? 2.98 8.773 7.309 1 98.56 115 LEU A C 1
ATOM 945 O O . LEU A 1 115 ? 2.855 7.711 6.699 1 98.56 115 LEU A O 1
ATOM 949 N N . ASP A 1 116 ? 3.713 9.766 6.91 1 98.69 116 ASP A N 1
ATOM 950 C CA . ASP A 1 116 ? 4.52 9.609 5.703 1 98.69 116 ASP A CA 1
ATOM 951 C C . ASP A 1 116 ? 5.449 8.406 5.816 1 98.69 116 ASP A C 1
ATOM 953 O O . ASP A 1 116 ? 5.574 7.621 4.871 1 98.69 116 ASP A O 1
ATOM 957 N N . GLY A 1 117 ? 6.098 8.336 6.93 1 98.62 117 GLY A N 1
ATOM 958 C CA . GLY A 1 117 ? 6.949 7.18 7.148 1 98.62 117 GLY A CA 1
ATOM 959 C C . GLY A 1 117 ? 6.199 5.863 7.078 1 98.62 117 GLY A C 1
ATOM 960 O O . GLY A 1 117 ? 6.672 4.91 6.457 1 98.62 117 GLY A O 1
ATOM 961 N N . MET A 1 118 ? 5.082 5.766 7.621 1 98.69 118 MET A N 1
ATOM 962 C CA . MET A 1 118 ? 4.266 4.555 7.605 1 98.69 118 MET A CA 1
ATOM 963 C C . MET A 1 118 ? 3.811 4.227 6.188 1 98.69 118 MET A C 1
ATOM 965 O O . MET A 1 118 ? 3.779 3.057 5.793 1 98.69 118 MET A O 1
ATOM 969 N N . ILE A 1 119 ? 3.447 5.242 5.465 1 98.81 119 ILE A N 1
ATOM 970 C CA . ILE A 1 119 ? 2.984 5.059 4.094 1 98.81 119 ILE A CA 1
ATOM 971 C C . ILE A 1 119 ? 4.113 4.492 3.238 1 98.81 119 ILE A C 1
ATOM 973 O O . ILE A 1 119 ? 3.902 3.564 2.455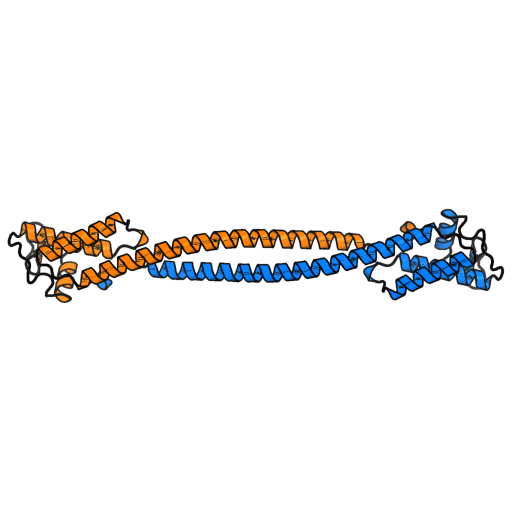 1 98.81 119 ILE A O 1
ATOM 977 N N . VAL A 1 120 ? 5.258 5.062 3.432 1 98.69 120 VAL A N 1
ATOM 978 C CA . VAL A 1 120 ? 6.41 4.57 2.682 1 98.69 120 VAL A CA 1
ATOM 979 C C . VAL A 1 120 ? 6.641 3.092 2.996 1 98.69 120 VAL A C 1
ATOM 981 O O . VAL A 1 120 ? 6.844 2.283 2.09 1 98.69 120 VAL A O 1
ATOM 984 N N . GLU A 1 121 ? 6.605 2.758 4.234 1 98.38 121 GLU A N 1
ATOM 985 C CA . GLU A 1 121 ? 6.812 1.372 4.648 1 98.38 121 GLU A CA 1
ATOM 986 C C . GLU A 1 121 ? 5.711 0.466 4.102 1 98.38 121 GLU A C 1
ATOM 988 O O . GLU A 1 121 ? 5.988 -0.635 3.619 1 98.38 121 GLU A O 1
ATOM 993 N N . GLN A 1 122 ? 4.523 0.928 4.16 1 98.5 122 GLN A N 1
ATOM 994 C CA . GLN A 1 122 ? 3.402 0.144 3.652 1 98.5 122 GLN A CA 1
ATOM 995 C C . GLN A 1 122 ? 3.525 -0.081 2.148 1 98.5 122 GLN A C 1
ATOM 997 O O . GLN A 1 122 ? 3.221 -1.167 1.651 1 98.5 122 GLN A O 1
ATOM 1002 N N . ARG A 1 123 ? 3.943 0.893 1.413 1 98.75 123 ARG A N 1
ATOM 1003 C CA . ARG A 1 123 ? 4.141 0.756 -0.026 1 98.75 123 ARG A CA 1
ATOM 1004 C C . ARG A 1 123 ? 5.23 -0.263 -0.335 1 98.75 123 ARG A C 1
ATOM 1006 O O . ARG A 1 123 ? 5.133 -1.013 -1.309 1 98.75 123 ARG A O 1
ATOM 1013 N N . ARG A 1 124 ? 6.254 -0.233 0.477 1 98.5 124 ARG A N 1
ATOM 1014 C CA . ARG A 1 124 ? 7.324 -1.211 0.304 1 98.5 124 ARG A CA 1
ATOM 1015 C C . ARG A 1 124 ? 6.805 -2.631 0.5 1 98.5 124 ARG A C 1
ATOM 1017 O O . ARG A 1 124 ? 7.109 -3.525 -0.292 1 98.5 124 ARG A O 1
ATOM 1024 N N . VAL A 1 125 ? 6.066 -2.809 1.488 1 98.62 125 VAL A N 1
ATOM 1025 C CA . VAL A 1 125 ? 5.504 -4.121 1.776 1 98.62 125 VAL A CA 1
ATOM 1026 C C . VAL A 1 125 ? 4.582 -4.555 0.635 1 98.62 125 VAL A C 1
ATOM 1028 O O . VAL A 1 125 ? 4.656 -5.691 0.167 1 98.62 125 VAL A O 1
ATOM 1031 N N . LEU A 1 126 ? 3.727 -3.67 0.19 1 98.69 126 LEU A N 1
ATOM 1032 C CA . LEU A 1 126 ? 2.811 -3.967 -0.907 1 98.69 126 LEU A CA 1
ATOM 1033 C C . LEU A 1 126 ? 3.578 -4.359 -2.164 1 98.69 126 LEU A C 1
ATOM 1035 O O . LEU A 1 126 ? 3.225 -5.328 -2.836 1 98.69 126 LEU A O 1
ATOM 1039 N N . TRP A 1 127 ? 4.602 -3.627 -2.42 1 98.62 127 TRP A N 1
ATOM 1040 C CA . TRP A 1 127 ? 5.43 -3.918 -3.586 1 98.62 127 TRP A CA 1
ATOM 1041 C C . TRP A 1 127 ? 6.047 -5.309 -3.48 1 98.62 127 TRP A C 1
ATOM 1043 O O . TRP A 1 127 ? 6.066 -6.062 -4.457 1 98.62 127 TRP A O 1
ATOM 1053 N N . ALA A 1 128 ? 6.512 -5.613 -2.35 1 98.69 128 ALA A N 1
ATOM 1054 C CA . ALA A 1 128 ? 7.117 -6.926 -2.143 1 98.69 128 ALA A CA 1
ATOM 1055 C C . ALA A 1 128 ? 6.102 -8.039 -2.367 1 98.69 128 ALA A C 1
ATOM 1057 O O . ALA A 1 128 ? 6.406 -9.047 -3.014 1 98.69 128 ALA A O 1
ATOM 1058 N N . LEU A 1 129 ? 4.93 -7.906 -1.889 1 98.62 129 LEU A N 1
ATOM 1059 C CA . LEU A 1 129 ? 3.873 -8.898 -2.047 1 98.62 129 LEU A CA 1
ATOM 1060 C C . LEU A 1 129 ? 3.475 -9.039 -3.512 1 98.62 129 LEU A C 1
ATOM 1062 O O . LEU A 1 129 ? 3.303 -10.156 -4.008 1 98.62 129 LEU A O 1
ATOM 1066 N N . GLU A 1 130 ? 3.354 -7.961 -4.191 1 98.69 130 GLU A N 1
ATOM 1067 C CA . GLU A 1 130 ? 2.979 -7.984 -5.605 1 98.69 130 GLU A CA 1
ATOM 1068 C C . GLU A 1 130 ? 4.059 -8.648 -6.449 1 98.69 130 GLU A C 1
ATOM 1070 O O . GLU A 1 130 ? 3.752 -9.375 -7.398 1 98.69 130 GLU A O 1
ATOM 1075 N N . THR A 1 131 ? 5.246 -8.328 -6.062 1 98.62 131 THR A N 1
ATOM 1076 C CA . THR A 1 131 ? 6.359 -8.953 -6.766 1 98.62 131 THR A CA 1
ATOM 1077 C C . THR A 1 131 ? 6.352 -10.461 -6.555 1 98.62 131 THR A C 1
ATOM 1079 O O . THR A 1 131 ? 6.531 -11.227 -7.504 1 98.62 131 THR A O 1
ATOM 1082 N N . GLU A 1 132 ? 6.172 -10.883 -5.395 1 98.5 132 GLU A N 1
ATOM 1083 C CA . GLU A 1 132 ? 6.086 -12.312 -5.105 1 98.5 132 GLU A CA 1
ATOM 1084 C C . GLU A 1 132 ? 4.938 -12.961 -5.871 1 98.5 132 GLU A C 1
ATOM 1086 O O . GLU A 1 132 ? 5.094 -14.047 -6.438 1 98.5 132 GLU A O 1
ATOM 1091 N N . ARG A 1 133 ? 3.793 -12.383 -5.91 1 98.38 133 ARG A N 1
ATOM 1092 C CA . ARG A 1 133 ? 2.623 -12.883 -6.621 1 98.38 133 ARG A CA 1
ATOM 1093 C C . ARG A 1 133 ? 2.916 -13.047 -8.109 1 98.38 133 ARG A C 1
ATOM 1095 O O . ARG A 1 133 ? 2.557 -14.062 -8.711 1 98.38 133 ARG A O 1
ATOM 1102 N N . LYS A 1 134 ? 3.537 -12.039 -8.648 1 97.81 134 LYS A N 1
ATOM 1103 C CA . LYS A 1 134 ? 3.902 -12.102 -10.055 1 97.81 134 LYS A CA 1
ATOM 1104 C C . LYS A 1 134 ? 4.883 -13.242 -10.32 1 97.81 134 LYS A C 1
ATOM 1106 O O . LYS A 1 134 ? 4.777 -13.938 -11.328 1 97.81 134 LYS A O 1
ATOM 1111 N N . ASN A 1 135 ? 5.832 -13.453 -9.422 1 97.12 135 ASN A N 1
ATOM 1112 C CA . ASN A 1 135 ? 6.785 -14.555 -9.555 1 97.12 135 ASN A CA 1
ATOM 1113 C C . ASN A 1 135 ? 6.086 -15.906 -9.508 1 97.12 135 ASN A C 1
ATOM 1115 O O . ASN A 1 135 ? 6.395 -16.797 -10.305 1 97.12 135 ASN A O 1
ATOM 1119 N N . GLU A 1 136 ? 5.145 -16.062 -8.578 1 96.44 136 GLU A N 1
ATOM 1120 C CA . GLU A 1 136 ? 4.363 -17.297 -8.492 1 96.44 136 GLU A CA 1
ATOM 1121 C C . GLU A 1 136 ? 3.564 -17.547 -9.766 1 96.44 136 GLU A C 1
ATOM 1123 O O . GLU A 1 136 ? 3.477 -18.672 -10.242 1 96.44 136 GLU A O 1
ATOM 1128 N N . GLU A 1 137 ? 2.994 -16.547 -10.273 1 95.19 137 GLU A N 1
ATOM 1129 C CA . GLU A 1 137 ? 2.225 -16.641 -11.508 1 95.19 137 GLU A CA 1
ATOM 1130 C C . GLU A 1 137 ? 3.1 -17.109 -12.672 1 95.19 137 GLU A C 1
ATOM 1132 O O . GLU A 1 137 ? 2.686 -17.953 -13.469 1 95.19 137 GLU A O 1
ATOM 1137 N N . ASN A 1 138 ? 4.293 -16.562 -12.766 1 94.88 138 ASN A N 1
ATOM 1138 C CA . ASN A 1 138 ? 5.227 -16.938 -13.82 1 94.88 138 ASN A CA 1
ATOM 1139 C C . ASN A 1 138 ? 5.621 -18.406 -13.711 1 94.88 138 ASN A C 1
ATOM 1141 O O . ASN A 1 138 ? 5.68 -19.109 -14.719 1 94.88 138 ASN A O 1
ATOM 1145 N N . GLU A 1 139 ? 5.848 -18.828 -12.586 1 93.75 139 GLU A N 1
ATOM 1146 C CA . GLU A 1 139 ? 6.211 -20.234 -12.367 1 93.75 139 GLU A CA 1
ATOM 1147 C C . GLU A 1 139 ? 5.043 -21.156 -12.688 1 93.75 139 GLU A C 1
ATOM 1149 O O . GLU A 1 139 ? 5.23 -22.219 -13.289 1 93.75 139 GLU A O 1
ATOM 1154 N N . ALA A 1 140 ? 3.855 -20.75 -12.273 1 91.31 140 ALA A N 1
ATOM 1155 C CA . ALA A 1 140 ? 2.668 -21.547 -12.57 1 91.31 140 ALA A CA 1
ATOM 1156 C C . ALA A 1 140 ? 2.459 -21.688 -14.07 1 91.31 140 ALA A C 1
ATOM 1158 O O . ALA A 1 140 ? 2.088 -22.75 -14.562 1 91.31 140 ALA A O 1
ATOM 1159 N N . ARG A 1 141 ? 2.705 -20.703 -14.844 1 89.38 141 ARG A N 1
ATOM 1160 C CA . ARG A 1 141 ? 2.586 -20.75 -16.297 1 89.38 141 ARG A CA 1
ATOM 1161 C C . ARG A 1 141 ? 3.586 -21.719 -16.906 1 89.38 141 ARG A C 1
ATOM 1163 O O . ARG A 1 141 ? 3.256 -22.453 -17.844 1 89.38 141 ARG A O 1
ATOM 1170 N N . SER A 1 142 ? 4.738 -21.734 -16.328 1 88.12 142 SER A N 1
ATOM 1171 C CA . SER A 1 142 ? 5.766 -22.641 -16.797 1 88.12 142 SER A CA 1
ATOM 1172 C C . SER A 1 142 ? 5.375 -24.094 -16.531 1 88.12 142 SER A C 1
ATOM 1174 O O . SER A 1 142 ? 5.56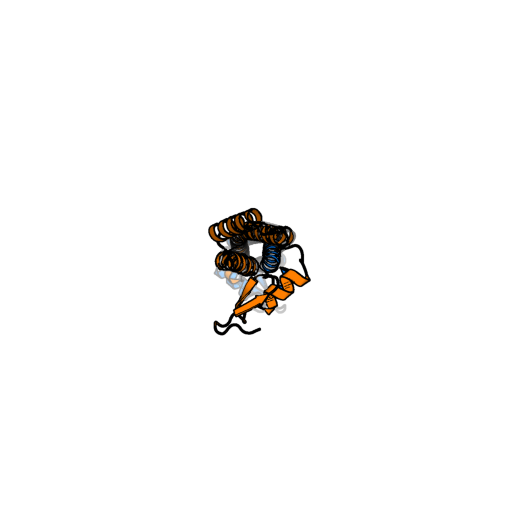6 -24.969 -17.391 1 88.12 142 SER A O 1
ATOM 1176 N N . ASP A 1 143 ? 4.762 -24.312 -15.453 1 88.38 143 ASP A N 1
ATOM 1177 C CA . ASP A 1 143 ? 4.355 -25.656 -15.07 1 88.38 143 ASP A CA 1
ATOM 1178 C C . ASP A 1 143 ? 3.168 -26.141 -15.906 1 88.38 143 ASP A C 1
ATOM 1180 O O . ASP A 1 143 ? 2.928 -27.344 -16.031 1 88.38 143 ASP A O 1
ATOM 1184 N N . SER A 1 144 ? 2.461 -25.188 -16.453 1 88.88 144 SER A N 1
ATOM 1185 C CA . SER A 1 144 ? 1.211 -25.516 -17.141 1 88.88 144 SER A CA 1
ATOM 1186 C C . SER A 1 144 ? 1.454 -25.875 -18.609 1 88.88 144 SER A C 1
ATOM 1188 O O . SER A 1 144 ? 0.532 -26.297 -19.312 1 88.88 144 SER A O 1
ATOM 1190 N N . ALA A 1 145 ? 2.68 -25.875 -19.047 1 87.88 145 ALA A N 1
ATOM 1191 C CA . ALA A 1 145 ? 2.98 -26.125 -20.453 1 87.88 145 ALA A CA 1
ATOM 1192 C C . ALA A 1 145 ? 2.654 -27.578 -20.828 1 87.88 145 ALA A C 1
ATOM 1194 O O . ALA A 1 145 ? 2.939 -28.5 -20.062 1 87.88 145 ALA A O 1
ATOM 1195 N N . ARG A 1 146 ? 2.02 -27.75 -21.953 1 90.56 146 ARG A N 1
ATOM 1196 C CA . ARG A 1 146 ? 1.706 -29.078 -22.484 1 90.56 146 ARG A CA 1
ATOM 1197 C C . ARG A 1 146 ? 2.939 -29.719 -23.094 1 90.56 146 ARG A C 1
ATOM 1199 O O . ARG A 1 146 ? 3.807 -29.031 -23.641 1 90.56 146 ARG A O 1
ATOM 1206 N N . LEU A 1 147 ? 2.955 -31.031 -22.922 1 90.94 147 LEU A N 1
ATOM 1207 C CA . LEU A 1 147 ? 3.977 -31.797 -23.625 1 90.94 147 LEU A CA 1
ATOM 1208 C C . LEU A 1 147 ? 3.449 -32.312 -24.953 1 90.94 147 LEU A C 1
ATOM 1210 O O . LEU A 1 147 ? 2.279 -32.688 -25.062 1 90.94 147 LEU A O 1
ATOM 1214 N N . GLY A 1 148 ? 4.32 -32.188 -25.938 1 92.62 148 GLY A N 1
ATOM 1215 C CA . GLY A 1 148 ? 3.967 -32.812 -27.203 1 92.62 148 GLY A CA 1
ATOM 1216 C C . GLY A 1 148 ? 4.285 -34.312 -27.25 1 92.62 148 GLY A C 1
ATOM 1217 O O . GLY A 1 148 ? 4.902 -34.844 -26.328 1 92.62 148 GLY A O 1
ATOM 1218 N N . PHE A 1 149 ? 3.758 -35 -28.328 1 94.75 149 PHE A N 1
ATOM 1219 C CA . PHE A 1 149 ? 4 -36.406 -28.516 1 94.75 149 PHE A CA 1
ATOM 1220 C C . PHE A 1 149 ? 5.492 -36.719 -28.484 1 94.75 149 PHE A C 1
ATOM 1222 O O . PHE A 1 149 ? 5.926 -37.656 -27.812 1 94.75 149 PHE A O 1
ATOM 1229 N N . GLU A 1 150 ? 6.246 -35.875 -29.078 1 93 150 GLU A N 1
ATOM 1230 C CA . GLU A 1 150 ? 7.684 -36.094 -29.188 1 93 150 GLU A CA 1
ATOM 1231 C C . GLU A 1 150 ? 8.367 -35.969 -27.828 1 93 150 GLU A C 1
ATOM 1233 O O . GLU A 1 150 ? 9.367 -36.656 -27.562 1 93 150 GLU A O 1
ATOM 1238 N N . ASP A 1 151 ? 7.801 -35.125 -27.016 1 94 151 ASP A N 1
ATOM 1239 C CA . ASP A 1 151 ? 8.352 -34.938 -25.688 1 94 151 ASP A CA 1
ATOM 1240 C C . ASP A 1 151 ? 8.07 -36.156 -24.812 1 94 151 ASP A C 1
ATOM 1242 O O . ASP A 1 151 ? 8.836 -36.5 -23.906 1 94 151 ASP A O 1
ATOM 1246 N N . VAL A 1 152 ? 6.973 -36.781 -25.125 1 95.12 152 VAL A N 1
ATOM 1247 C CA . VAL A 1 152 ? 6.551 -37.906 -24.312 1 95.12 152 VAL A CA 1
ATOM 1248 C C . VAL A 1 152 ? 7.238 -39.188 -24.797 1 95.12 152 VAL A C 1
ATOM 1250 O O . VAL A 1 152 ? 7.707 -39.969 -24 1 95.12 152 VAL A O 1
ATOM 1253 N N . VAL A 1 153 ? 7.387 -39.375 -26.062 1 95 153 VAL A N 1
ATOM 1254 C CA . VAL A 1 153 ? 7.965 -40.594 -26.672 1 95 153 VAL A CA 1
ATOM 1255 C C . VAL A 1 153 ? 9.461 -40.375 -26.875 1 95 153 VAL A C 1
ATOM 1257 O O . VAL A 1 153 ? 10.258 -41.281 -26.578 1 95 153 VAL A O 1
ATOM 1260 N N . MET B 1 1 ? 1.019 -53.375 -45.875 1 48.09 1 MET B N 1
ATOM 1261 C CA . MET B 1 1 ? -0.051 -53.594 -46.844 1 48.09 1 MET B CA 1
ATOM 1262 C C . MET B 1 1 ? -1.397 -53.156 -46.281 1 48.09 1 MET B C 1
ATOM 1264 O O . MET B 1 1 ? -1.65 -53.312 -45.094 1 48.09 1 MET B O 1
ATOM 1268 N N . TRP B 1 2 ? -2.123 -52.188 -46.875 1 54.97 2 TRP B N 1
ATOM 1269 C CA . TRP B 1 2 ? -3.434 -51.656 -46.531 1 54.97 2 TRP B CA 1
ATOM 1270 C C . TRP B 1 2 ? -4.453 -52.781 -46.375 1 54.97 2 TRP B C 1
ATOM 1272 O O . TRP B 1 2 ? -4.508 -53.688 -47.219 1 54.97 2 TRP B O 1
ATOM 1282 N N . ASN B 1 3 ? -4.777 -52.938 -45.094 1 60.84 3 ASN B N 1
ATOM 1283 C CA . ASN B 1 3 ? -5.891 -53.875 -45.031 1 60.84 3 ASN B CA 1
ATOM 1284 C C . ASN B 1 3 ? -7.223 -53.188 -45.312 1 60.84 3 ASN B C 1
ATOM 1286 O O . ASN B 1 3 ? -7.32 -51.969 -45.25 1 60.84 3 ASN B O 1
ATOM 1290 N N . GLY B 1 4 ? -7.984 -53.625 -46.188 1 66.31 4 GLY B N 1
ATOM 1291 C CA . GLY B 1 4 ? -9.297 -53.188 -46.625 1 66.31 4 GLY B CA 1
ATOM 1292 C C . GLY B 1 4 ? -10.086 -52.5 -45.531 1 66.31 4 GLY B C 1
ATOM 1293 O O . GLY B 1 4 ? -11.016 -51.719 -45.812 1 66.31 4 GLY B O 1
ATOM 1294 N N . ASP B 1 5 ? -9.68 -52.594 -44.188 1 73.31 5 ASP B N 1
ATOM 1295 C CA . ASP B 1 5 ? -10.492 -52.062 -43.125 1 73.31 5 ASP B CA 1
ATOM 1296 C C . ASP B 1 5 ? -9.875 -50.781 -42.562 1 73.31 5 ASP B C 1
ATOM 1298 O O . ASP B 1 5 ? -10.281 -50.281 -41.5 1 73.31 5 ASP B O 1
ATOM 1302 N N . GLY B 1 6 ? -8.844 -50.281 -43.281 1 83.88 6 GLY B N 1
ATOM 1303 C CA . GLY B 1 6 ? -8.258 -49 -42.906 1 83.88 6 GLY B CA 1
ATOM 1304 C C . GLY B 1 6 ? -7.145 -49.125 -41.875 1 83.88 6 GLY B C 1
ATOM 1305 O O . GLY B 1 6 ? -6.758 -48.156 -41.25 1 83.88 6 GLY B O 1
ATOM 1306 N N . THR B 1 7 ? -6.727 -50.469 -41.75 1 89.06 7 THR B N 1
ATOM 1307 C CA . THR B 1 7 ? -5.656 -50.688 -40.781 1 89.06 7 THR B CA 1
ATOM 1308 C C . THR B 1 7 ? -4.398 -51.219 -41.469 1 89.06 7 THR B C 1
ATOM 1310 O O . THR B 1 7 ? -4.461 -51.688 -42.594 1 89.06 7 THR B O 1
ATOM 1313 N N . VAL B 1 8 ? -3.252 -50.938 -40.875 1 91.38 8 VAL B N 1
ATOM 1314 C CA . VAL B 1 8 ? -1.952 -51.438 -41.312 1 91.38 8 VAL B CA 1
ATOM 1315 C C . VAL B 1 8 ? -1.229 -52.094 -40.156 1 91.38 8 VAL B C 1
ATOM 1317 O O . VAL B 1 8 ? -1.431 -51.75 -39 1 91.38 8 VAL B O 1
ATOM 1320 N N . GLU B 1 9 ? -0.405 -53.188 -40.531 1 92.44 9 GLU B N 1
ATOM 1321 C CA . GLU B 1 9 ? 0.378 -53.875 -39.5 1 92.44 9 GLU B CA 1
ATOM 1322 C C . GLU B 1 9 ? 1.688 -53.125 -39.219 1 92.44 9 GLU B C 1
ATOM 1324 O O . GLU B 1 9 ? 2.438 -52.812 -40.156 1 92.44 9 GLU B O 1
ATOM 1329 N N . VAL B 1 10 ? 1.911 -52.844 -38 1 92.44 10 VAL B N 1
ATOM 1330 C CA . VAL B 1 10 ? 3.156 -52.25 -37.531 1 92.44 10 VAL B CA 1
ATOM 1331 C C . VAL B 1 10 ? 3.695 -53 -36.312 1 92.44 10 VAL B C 1
ATOM 1333 O O . VAL B 1 10 ? 3.094 -52.969 -35.25 1 92.44 10 VAL B O 1
ATOM 1336 N N . ASN B 1 11 ? 4.855 -53.656 -36.438 1 91.5 11 ASN B N 1
ATOM 1337 C CA . ASN B 1 11 ? 5.539 -54.344 -35.375 1 91.5 11 ASN B CA 1
ATOM 1338 C C . ASN B 1 11 ? 4.605 -55.312 -34.625 1 91.5 11 ASN B C 1
ATOM 1340 O O . ASN B 1 11 ? 4.59 -55.375 -33.406 1 91.5 11 ASN B O 1
ATOM 1344 N N . GLY B 1 12 ? 3.689 -55.969 -35.344 1 90.31 12 GLY B N 1
ATOM 1345 C CA . GLY B 1 12 ? 2.85 -57 -34.781 1 90.31 12 GLY B CA 1
ATOM 1346 C C . GLY B 1 12 ? 1.487 -56.5 -34.344 1 90.31 12 GLY B C 1
ATOM 1347 O O . GLY B 1 12 ? 0.679 -57.281 -33.844 1 90.31 12 GLY B O 1
ATOM 1348 N N . PHE B 1 13 ? 1.26 -55.219 -34.625 1 93.62 13 PHE B N 1
ATOM 1349 C CA . PHE B 1 13 ? -0.024 -54.625 -34.281 1 93.62 13 PHE B CA 1
ATOM 1350 C C . PHE B 1 13 ? -0.732 -54.062 -35.5 1 93.62 13 PHE B C 1
ATOM 1352 O O . PHE B 1 13 ? -0.089 -53.531 -36.406 1 93.62 13 PHE B O 1
ATOM 1359 N N . ARG B 1 14 ? -2.029 -54.25 -35.438 1 92.62 14 ARG B N 1
ATOM 1360 C CA . ARG B 1 14 ? -2.84 -53.625 -36.469 1 92.62 14 ARG B CA 1
ATOM 1361 C C . ARG B 1 14 ? -3.361 -52.25 -35.969 1 92.62 14 ARG B C 1
ATOM 1363 O O . ARG B 1 14 ? -4.066 -52.188 -34.969 1 92.62 14 ARG B O 1
ATOM 1370 N N . VAL B 1 15 ? -2.961 -51.25 -36.688 1 91.69 15 VAL B N 1
ATOM 1371 C CA . VAL B 1 15 ? -3.33 -49.906 -36.25 1 91.69 15 VAL B CA 1
ATOM 1372 C C . VAL B 1 15 ? -3.961 -49.156 -37.406 1 91.69 15 VAL B C 1
ATOM 1374 O O . VAL B 1 15 ? -3.715 -49.469 -38.594 1 91.69 15 VAL B O 1
ATOM 1377 N N . TYR B 1 16 ? -4.762 -48.188 -37.031 1 91.75 16 TYR B N 1
ATOM 1378 C CA . TYR B 1 16 ? -5.363 -47.312 -38.062 1 91.75 16 TYR B CA 1
ATOM 1379 C C . TYR B 1 16 ? -4.301 -46.5 -38.781 1 91.75 16 TYR B C 1
ATOM 1381 O O . TYR B 1 16 ? -3.271 -46.156 -38.188 1 91.75 16 TYR B O 1
ATOM 1389 N N . TYR B 1 17 ? -4.645 -46.031 -39.875 1 91.94 17 TYR B N 1
ATOM 1390 C CA . TYR B 1 17 ? -3.713 -45.25 -40.719 1 91.94 17 TYR B CA 1
ATOM 1391 C C . TYR B 1 17 ? -3.277 -43.969 -40 1 91.94 17 TYR B C 1
ATOM 1393 O O . TYR B 1 17 ? -2.107 -43.594 -40.094 1 91.94 17 TYR B O 1
ATOM 1401 N N . SER B 1 18 ? -4.219 -43.438 -39.344 1 90.62 18 SER B N 1
ATOM 1402 C CA . SER B 1 18 ? -3.955 -42.156 -38.656 1 90.62 18 SER B CA 1
ATOM 1403 C C . SER B 1 18 ? -2.996 -42.344 -37.5 1 90.62 18 SER B C 1
ATOM 1405 O O . SER B 1 18 ? -2.412 -41.375 -37 1 90.62 18 SER B O 1
ATOM 1407 N N . GLU B 1 19 ? -2.732 -43.625 -37.156 1 93.94 19 GLU B N 1
ATOM 1408 C CA . GLU B 1 19 ? -1.945 -43.875 -35.938 1 93.94 19 GLU B CA 1
ATOM 1409 C C . GLU B 1 19 ? -0.593 -44.5 -36.281 1 93.94 19 GLU B C 1
ATOM 1411 O O . GLU B 1 19 ? 0.262 -44.656 -35.406 1 93.94 19 GLU B O 1
ATOM 1416 N N . VAL B 1 20 ? -0.367 -44.781 -37.531 1 94.06 20 VAL B N 1
ATOM 1417 C CA . VAL B 1 20 ? 0.793 -45.531 -38 1 94.06 20 VAL B CA 1
ATOM 1418 C C . VAL B 1 20 ? 2.074 -44.812 -37.625 1 94.06 20 VAL B C 1
ATOM 1420 O O . VAL B 1 20 ? 3 -45.375 -37.062 1 94.06 20 VAL B O 1
ATOM 1423 N N . ASP B 1 21 ? 2.084 -43.562 -37.906 1 94.5 21 ASP B N 1
ATOM 1424 C CA . ASP B 1 21 ? 3.299 -42.781 -37.656 1 94.5 21 ASP B CA 1
ATOM 1425 C C . ASP B 1 21 ? 3.637 -42.75 -36.156 1 94.5 21 ASP B C 1
ATOM 1427 O O . ASP B 1 21 ? 4.797 -42.906 -35.781 1 94.5 21 ASP B O 1
ATOM 1431 N N . CYS B 1 22 ? 2.678 -42.625 -35.375 1 94.88 22 CYS B N 1
ATOM 1432 C CA . CYS B 1 22 ? 2.885 -42.562 -33.938 1 94.88 22 CYS B CA 1
ATOM 1433 C C . CYS B 1 22 ? 3.434 -43.906 -33.438 1 94.88 22 CYS B C 1
ATOM 1435 O O . CYS B 1 22 ? 4.41 -43.938 -32.688 1 94.88 22 CYS B O 1
ATOM 1437 N N . VAL B 1 23 ? 2.832 -44.969 -33.906 1 96.75 23 VAL B N 1
ATOM 1438 C CA . VAL B 1 23 ? 3.242 -46.281 -33.438 1 96.75 23 VAL B CA 1
ATOM 1439 C C . VAL B 1 23 ? 4.652 -46.594 -33.938 1 96.75 23 VAL B C 1
ATOM 1441 O O . VAL B 1 23 ? 5.488 -47.062 -33.156 1 96.75 23 VAL B O 1
ATOM 1444 N N . ARG B 1 24 ? 4.953 -46.219 -35.094 1 96.12 24 ARG B N 1
ATOM 1445 C CA . ARG B 1 24 ? 6.293 -46.438 -35.656 1 96.12 24 ARG B CA 1
ATOM 1446 C C . ARG B 1 24 ? 7.336 -45.688 -34.812 1 96.12 24 ARG B C 1
ATOM 1448 O O . ARG B 1 24 ? 8.398 -46.219 -34.5 1 96.12 24 ARG B O 1
ATOM 1455 N N . ARG B 1 25 ? 7.031 -44.5 -34.5 1 96.75 25 ARG B N 1
ATOM 1456 C CA . ARG B 1 25 ? 7.953 -43.656 -33.719 1 96.75 25 ARG B CA 1
ATOM 1457 C C . ARG B 1 25 ? 8.195 -44.25 -32.344 1 96.75 25 ARG B C 1
ATOM 1459 O O . ARG B 1 25 ? 9.312 -44.219 -31.828 1 96.75 25 ARG B O 1
ATOM 1466 N N . ILE B 1 26 ? 7.117 -44.781 -31.75 1 97.62 26 ILE B N 1
ATOM 1467 C CA . ILE B 1 26 ? 7.254 -45.438 -30.438 1 97.62 26 ILE B CA 1
ATOM 1468 C C . ILE B 1 26 ? 8.266 -46.562 -30.531 1 97.62 26 ILE B C 1
ATOM 1470 O O . ILE B 1 26 ? 9.195 -46.625 -29.719 1 97.62 26 ILE B O 1
ATOM 1474 N N . PHE B 1 27 ? 8.172 -47.438 -31.5 1 96.88 27 PHE B N 1
ATOM 1475 C CA . PHE B 1 27 ? 9.016 -48.594 -31.578 1 96.88 27 PHE B CA 1
ATOM 1476 C C . PHE B 1 27 ? 10.414 -48.25 -32.062 1 96.88 27 PHE B C 1
ATOM 1478 O O . PHE B 1 27 ? 11.383 -48.938 -31.797 1 96.88 27 PHE B O 1
ATOM 1485 N N . GLU B 1 28 ? 10.523 -47.125 -32.812 1 96.44 28 GLU B N 1
ATOM 1486 C CA . GLU B 1 28 ? 11.836 -46.656 -33.188 1 96.44 28 GLU B CA 1
ATOM 1487 C C . GLU B 1 28 ? 12.633 -46.188 -31.984 1 96.44 28 GLU B C 1
ATOM 1489 O O . GLU B 1 28 ? 13.828 -46.469 -31.875 1 96.44 28 GLU B O 1
ATOM 1494 N N . LYS B 1 29 ? 12.008 -45.531 -31.094 1 96.75 29 LYS B N 1
ATOM 1495 C CA . LYS B 1 29 ? 12.672 -44.969 -29.922 1 96.75 29 LYS B CA 1
ATOM 1496 C C . LYS B 1 29 ? 12.773 -46.031 -28.797 1 96.75 29 LYS B C 1
ATOM 1498 O O . LYS B 1 29 ? 13.727 -46.031 -28.016 1 96.75 29 LYS B O 1
ATOM 1503 N N . HIS B 1 30 ? 11.719 -46.844 -28.734 1 97.38 30 HIS B N 1
ATOM 1504 C CA . HIS B 1 30 ? 11.641 -47.844 -27.703 1 97.38 30 HIS B CA 1
ATOM 1505 C C . HIS B 1 30 ? 11.336 -49.219 -28.297 1 97.38 30 HIS B C 1
ATOM 1507 O O . HIS B 1 30 ? 10.234 -49.75 -28.125 1 97.38 30 HIS B O 1
ATOM 1513 N N . PRO B 1 31 ? 12.258 -49.875 -28.828 1 95.81 31 PRO B N 1
ATOM 1514 C CA . PRO B 1 31 ? 12.031 -51.125 -29.547 1 95.81 31 PRO B CA 1
ATOM 1515 C C . PRO B 1 31 ? 11.586 -52.25 -28.625 1 95.81 31 PRO B C 1
ATOM 1517 O O . PRO B 1 31 ? 10.945 -53.219 -29.078 1 95.81 31 PRO B O 1
ATOM 1520 N N . GLU B 1 32 ? 11.906 -52.094 -27.391 1 95.81 32 GLU B N 1
ATOM 1521 C CA . GLU B 1 32 ? 11.617 -53.188 -26.453 1 95.81 32 GLU B CA 1
ATOM 1522 C C . GLU B 1 32 ? 10.195 -53.062 -25.906 1 95.81 32 GLU B C 1
ATOM 1524 O O . GLU B 1 32 ? 9.75 -53.906 -25.141 1 95.81 32 GLU B O 1
ATOM 1529 N N . THR B 1 33 ? 9.391 -52.062 -26.359 1 96.69 33 THR B N 1
ATOM 1530 C CA . THR B 1 33 ? 8.102 -51.719 -25.781 1 96.69 33 THR B CA 1
ATOM 1531 C C . THR B 1 33 ? 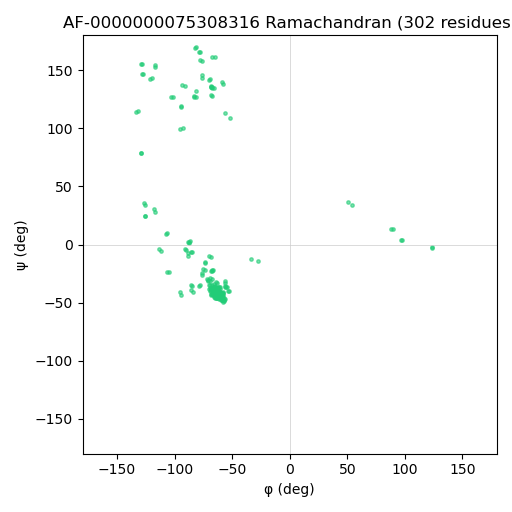7.172 -52.938 -25.766 1 96.69 33 THR B C 1
ATOM 1533 O O . THR B 1 33 ? 6.449 -53.156 -24.797 1 96.69 33 THR B O 1
ATOM 1536 N N . ALA B 1 34 ? 7.242 -53.781 -26.781 1 94.44 34 ALA B N 1
ATOM 1537 C CA . ALA B 1 34 ? 6.289 -54.875 -26.891 1 94.44 34 ALA B CA 1
ATOM 1538 C C . ALA B 1 34 ? 7.008 -56.219 -27.016 1 94.44 34 ALA B C 1
ATOM 1540 O O . ALA B 1 34 ? 6.453 -57.188 -27.562 1 94.44 34 ALA B O 1
ATOM 1541 N N . MET B 1 35 ? 8.156 -56.344 -26.578 1 92.62 35 MET B N 1
ATOM 1542 C CA . MET B 1 35 ? 8.969 -57.531 -26.766 1 92.62 35 MET B CA 1
ATOM 1543 C C . MET B 1 35 ? 8.398 -58.688 -25.969 1 92.62 35 MET B C 1
ATOM 1545 O O . MET B 1 35 ? 8.516 -59.844 -26.406 1 92.62 35 MET B O 1
ATOM 1549 N N . ASN B 1 36 ? 7.75 -58.375 -24.891 1 93.5 36 ASN B N 1
ATOM 1550 C CA . ASN B 1 36 ? 7.301 -59.469 -24 1 93.5 36 ASN B CA 1
ATOM 1551 C C . ASN B 1 36 ? 5.777 -59.5 -23.906 1 93.5 36 ASN B C 1
ATOM 1553 O O . ASN B 1 36 ? 5.227 -59.938 -22.906 1 93.5 36 ASN B O 1
ATOM 1557 N N . ILE B 1 37 ? 5.102 -59.062 -24.906 1 94.81 37 ILE B N 1
ATOM 1558 C CA . ILE B 1 37 ? 3.643 -59 -24.891 1 94.81 37 ILE B CA 1
ATOM 1559 C C . ILE B 1 37 ? 3.078 -60.438 -24.828 1 94.81 37 ILE B C 1
ATOM 1561 O O . ILE B 1 37 ? 3.506 -61.312 -25.594 1 94.81 37 ILE B O 1
ATOM 1565 N N . ARG B 1 38 ? 2.127 -60.688 -24 1 94.94 38 ARG B N 1
ATOM 1566 C CA . ARG B 1 38 ? 1.663 -62.031 -23.734 1 94.94 38 ARG B CA 1
ATOM 1567 C C . ARG B 1 38 ? 0.463 -62.375 -24.609 1 94.94 38 ARG B C 1
ATOM 1569 O O . ARG B 1 38 ? 0.401 -63.469 -25.172 1 94.94 38 ARG B O 1
ATOM 1576 N N . PRO B 1 39 ? -0.494 -61.406 -24.734 1 94.25 39 PRO B N 1
ATOM 1577 C CA . PRO B 1 39 ? -1.635 -61.75 -25.578 1 94.25 39 PRO B CA 1
ATOM 1578 C C . PRO B 1 39 ? -1.221 -62.125 -27 1 94.25 39 PRO B C 1
ATOM 1580 O O . PRO B 1 39 ? -0.394 -61.438 -27.609 1 94.25 39 PRO B O 1
ATOM 1583 N N . LYS B 1 40 ? -1.88 -63.188 -27.516 1 92.06 40 LYS B N 1
ATOM 1584 C CA . LYS B 1 40 ? -1.566 -63.625 -28.875 1 92.06 40 LYS B CA 1
ATOM 1585 C C . LYS B 1 40 ? -2.672 -63.219 -29.844 1 92.06 40 LYS B C 1
ATOM 1587 O O . LYS B 1 40 ? -2.422 -63.062 -31.047 1 92.06 40 LYS B O 1
ATOM 1592 N N . ASN B 1 41 ? -3.826 -63.031 -29.281 1 93.81 41 ASN B N 1
ATOM 1593 C CA . ASN B 1 41 ? -4.965 -62.625 -30.094 1 93.81 41 ASN B CA 1
ATOM 1594 C C . ASN B 1 41 ? -4.789 -61.219 -30.625 1 93.81 41 ASN B C 1
ATOM 1596 O O . ASN B 1 41 ? -4.559 -60.281 -29.859 1 93.81 41 ASN B O 1
ATOM 1600 N N . GLN B 1 42 ? -4.973 -61.156 -31.953 1 91.88 42 GLN B N 1
ATOM 1601 C CA . GLN B 1 42 ? -4.695 -59.875 -32.625 1 91.88 42 GLN B CA 1
ATOM 1602 C C . GLN B 1 42 ? -5.656 -58.781 -32.125 1 91.88 42 GLN B C 1
ATOM 1604 O O . GLN B 1 42 ? -5.258 -57.625 -31.953 1 91.88 42 GLN B O 1
ATOM 1609 N N . MET B 1 43 ? -6.836 -59.094 -31.969 1 91.56 43 MET B N 1
ATOM 1610 C CA . MET B 1 43 ? -7.828 -58.125 -31.516 1 91.56 43 MET B CA 1
ATOM 1611 C C . MET B 1 43 ? -7.473 -57.594 -30.125 1 91.56 43 MET B C 1
ATOM 1613 O O . MET B 1 43 ? -7.586 -56.375 -29.875 1 91.56 43 MET B O 1
ATOM 1617 N N . VAL B 1 44 ? -7.043 -58.406 -29.281 1 95.56 44 VAL B N 1
ATOM 1618 C CA . VAL B 1 44 ? -6.664 -58.062 -27.922 1 95.56 44 VAL B CA 1
ATOM 1619 C C . VAL B 1 44 ? -5.398 -57.188 -27.938 1 95.56 44 VAL B C 1
ATOM 1621 O O . VAL B 1 44 ? -5.312 -56.188 -27.25 1 95.56 44 VAL B O 1
ATOM 1624 N N . LYS B 1 45 ? -4.465 -57.594 -28.766 1 95 45 LYS B N 1
ATOM 1625 C CA . LYS B 1 45 ? -3.238 -56.812 -28.938 1 95 45 LYS B CA 1
ATOM 1626 C C . LYS B 1 45 ? -3.545 -55.375 -29.391 1 95 45 LYS B C 1
ATOM 1628 O O . LYS B 1 45 ? -2.992 -54.438 -28.844 1 95 45 LYS B O 1
ATOM 1633 N N . ASN B 1 46 ? -4.445 -55.312 -30.234 1 92.06 46 ASN B N 1
ATOM 1634 C CA . ASN B 1 46 ? -4.797 -54 -30.781 1 92.06 46 ASN B CA 1
ATOM 1635 C C . ASN B 1 46 ? -5.496 -53.156 -29.734 1 92.06 46 ASN B C 1
ATOM 1637 O O . ASN B 1 46 ? -5.273 -51.938 -29.672 1 92.06 46 ASN B O 1
ATOM 1641 N N . ALA B 1 47 ? -6.301 -53.781 -28.984 1 94.88 47 ALA B N 1
ATOM 1642 C CA . ALA B 1 47 ? -6.98 -53.031 -27.922 1 94.88 47 ALA B CA 1
ATOM 1643 C C . ALA B 1 47 ? -5.977 -52.438 -26.938 1 94.88 47 ALA B C 1
ATOM 1645 O O . ALA B 1 47 ? -6.102 -51.281 -26.547 1 94.88 47 ALA B O 1
ATOM 1646 N N . TYR B 1 48 ? -5.004 -53.188 -26.609 1 97.06 48 TYR B N 1
ATOM 1647 C CA . TYR B 1 48 ? -3.996 -52.688 -25.688 1 97.06 48 TYR B CA 1
ATOM 1648 C C . TYR B 1 48 ? -3.146 -51.594 -26.312 1 97.06 48 TYR B C 1
ATOM 1650 O O . TYR B 1 48 ? -2.738 -50.656 -25.641 1 97.06 48 TYR B O 1
ATOM 1658 N N . MET B 1 49 ? -2.902 -51.719 -27.594 1 96.19 49 MET B N 1
ATOM 1659 C CA . MET B 1 49 ? -2.184 -50.656 -28.297 1 96.19 49 MET B CA 1
ATOM 1660 C C . MET B 1 49 ? -2.982 -49.344 -28.266 1 96.19 49 MET B C 1
ATOM 1662 O O . MET B 1 49 ? -2.424 -48.281 -28.031 1 96.19 49 MET B O 1
ATOM 1666 N N . ASN B 1 50 ? -4.215 -49.469 -28.469 1 95.44 50 ASN B N 1
ATOM 1667 C CA . ASN B 1 50 ? -5.07 -48.281 -28.406 1 95.44 50 ASN B CA 1
ATOM 1668 C C . ASN B 1 50 ? -5.043 -47.656 -27.016 1 95.44 50 ASN B C 1
ATOM 1670 O O . ASN B 1 50 ? -5.027 -46.438 -26.891 1 95.44 50 ASN B O 1
ATOM 1674 N N . ASN B 1 51 ? -5.074 -48.5 -26.031 1 97.25 51 ASN B N 1
ATOM 1675 C CA . ASN B 1 51 ? -4.953 -48 -24.672 1 97.25 51 ASN B CA 1
ATOM 1676 C C . ASN B 1 51 ? -3.641 -47.25 -24.469 1 97.25 51 ASN B C 1
ATOM 1678 O O . ASN B 1 51 ? -3.607 -46.219 -23.797 1 97.25 51 ASN B O 1
ATOM 1682 N N . LEU B 1 52 ? -2.604 -47.812 -25.031 1 98.12 52 LEU B N 1
ATOM 1683 C CA . LEU B 1 52 ? -1.297 -47.188 -24.922 1 98.12 52 LEU B CA 1
ATOM 1684 C C . LEU B 1 52 ? -1.312 -45.812 -25.594 1 98.12 52 LEU B C 1
ATOM 1686 O O . LEU B 1 52 ? -0.846 -44.844 -25.016 1 98.12 52 LEU B O 1
ATOM 1690 N N . LEU B 1 53 ? -1.897 -45.719 -26.734 1 97.25 53 LEU B N 1
ATOM 1691 C CA . LEU B 1 53 ? -1.964 -44.469 -27.469 1 97.25 53 LEU B CA 1
ATOM 1692 C C . LEU B 1 53 ? -2.826 -43.438 -26.719 1 97.25 53 LEU B C 1
ATOM 1694 O O . LEU B 1 53 ? -2.475 -42.281 -26.641 1 97.25 53 LEU B O 1
ATOM 1698 N N . ASP B 1 54 ? -3.934 -43.906 -26.156 1 96.62 54 ASP B N 1
ATOM 1699 C CA . ASP B 1 54 ? -4.793 -43.031 -25.344 1 96.62 54 ASP B CA 1
ATOM 1700 C C . ASP B 1 54 ? -4.039 -42.469 -24.141 1 96.62 54 ASP B C 1
ATOM 1702 O O . ASP B 1 54 ? -4.199 -41.312 -23.797 1 96.62 54 ASP B O 1
ATOM 1706 N N . LEU B 1 55 ? -3.283 -43.344 -23.547 1 98.06 55 LEU B N 1
ATOM 1707 C CA . LEU B 1 55 ? -2.502 -42.906 -22.391 1 98.06 55 LEU B CA 1
ATOM 1708 C C . LEU B 1 55 ? -1.494 -41.844 -22.766 1 98.06 55 LEU B C 1
ATOM 1710 O O . LEU B 1 55 ? -1.326 -40.844 -22.031 1 98.06 55 LEU B O 1
ATOM 1714 N N . ILE B 1 56 ? -0.847 -42 -23.859 1 97.81 56 ILE B N 1
ATOM 1715 C CA . ILE B 1 56 ? 0.104 -41 -24.344 1 97.81 56 ILE B CA 1
ATOM 1716 C C . ILE B 1 56 ? -0.618 -39.688 -24.594 1 97.81 56 ILE B C 1
ATOM 1718 O O . ILE B 1 56 ? -0.115 -38.625 -24.219 1 97.81 56 ILE B O 1
ATOM 1722 N N . ASP B 1 57 ? -1.824 -39.75 -25.141 1 95.81 57 ASP B N 1
ATOM 1723 C CA . ASP B 1 57 ? -2.621 -38.562 -25.359 1 95.81 57 ASP B CA 1
ATOM 1724 C C . ASP B 1 57 ? -2.916 -37.812 -24.047 1 95.81 57 ASP B C 1
ATOM 1726 O O . ASP B 1 57 ? -2.857 -36.594 -23.984 1 95.81 57 ASP B O 1
ATOM 1730 N N . ILE B 1 58 ? -3.258 -38.562 -23.078 1 96.25 58 ILE B N 1
ATOM 1731 C CA . ILE B 1 58 ? -3.566 -38 -21.766 1 96.25 58 ILE B CA 1
ATOM 1732 C C . ILE B 1 58 ? -2.336 -37.312 -21.203 1 96.25 58 ILE B C 1
ATOM 1734 O O . ILE B 1 58 ? -2.443 -36.188 -20.672 1 96.25 58 ILE B O 1
ATOM 1738 N N . ILE B 1 59 ? -1.146 -37.938 -21.359 1 96.75 59 ILE B N 1
ATOM 1739 C CA . ILE B 1 59 ? 0.092 -37.406 -20.812 1 96.75 59 ILE B CA 1
ATOM 1740 C C . ILE B 1 59 ? 0.454 -36.125 -21.562 1 96.75 59 ILE B C 1
ATOM 1742 O O . ILE B 1 59 ? 1.128 -35.25 -21.031 1 96.75 59 ILE B O 1
ATOM 1746 N N . CYS B 1 60 ? -0.075 -36 -22.781 1 95.88 60 CYS B N 1
ATOM 1747 C CA . CYS B 1 60 ? 0.211 -34.812 -23.609 1 95.88 60 CYS B CA 1
ATOM 1748 C C . CYS B 1 60 ? -0.734 -33.688 -23.266 1 95.88 60 CYS B C 1
ATOM 1750 O O . CYS B 1 60 ? -0.537 -32.562 -23.734 1 95.88 60 CYS B O 1
ATOM 1752 N N . LEU B 1 61 ? -1.729 -33.906 -22.422 1 94.06 61 LEU B N 1
ATOM 1753 C CA . LEU B 1 61 ? -2.637 -32.812 -22.031 1 94.06 61 LEU B CA 1
ATOM 1754 C C . LEU B 1 61 ? -1.979 -31.906 -21 1 94.06 61 LEU B C 1
ATOM 1756 O O . LEU B 1 61 ? -1.03 -32.312 -20.328 1 94.06 61 LEU B O 1
ATOM 1760 N N . ALA B 1 62 ? -2.551 -30.75 -20.984 1 93 62 ALA B N 1
ATOM 1761 C CA . ALA B 1 62 ? -2.08 -29.844 -19.938 1 93 62 ALA B CA 1
ATOM 1762 C C . ALA B 1 62 ? -2.521 -30.328 -18.562 1 93 62 ALA B C 1
ATOM 1764 O O . ALA B 1 62 ? -3.648 -30.797 -18.391 1 93 62 ALA B O 1
ATOM 1765 N N . PRO B 1 63 ? -1.629 -30.156 -17.594 1 92.38 63 PRO B N 1
ATOM 1766 C CA . PRO B 1 63 ? -1.954 -30.641 -16.25 1 92.38 63 PRO B CA 1
ATOM 1767 C C . PRO B 1 63 ? -3.264 -30.062 -15.711 1 92.38 63 PRO B C 1
ATOM 1769 O O . PRO B 1 63 ? -4.004 -30.766 -15.008 1 92.38 63 PRO B O 1
ATOM 1772 N N . GLN B 1 64 ? -3.57 -28.859 -16.078 1 89.94 64 GLN B N 1
ATOM 1773 C CA . GLN B 1 64 ? -4.754 -28.203 -15.523 1 89.94 64 GLN B CA 1
ATOM 1774 C C . GLN B 1 64 ? -6.031 -28.797 -16.109 1 89.94 64 GLN B C 1
ATOM 1776 O O . GLN B 1 64 ? -7.117 -28.641 -15.547 1 89.94 64 GLN B O 1
ATOM 1781 N N . GLU B 1 65 ? -5.883 -29.516 -17.203 1 91.81 65 GLU B N 1
ATOM 1782 C CA . GLU B 1 65 ? -7.043 -30.094 -17.875 1 91.81 65 GLU B CA 1
ATOM 1783 C C . GLU B 1 65 ? -7.383 -31.469 -17.312 1 91.81 65 GLU B C 1
ATOM 1785 O O . GLU B 1 65 ? -8.445 -32.031 -17.609 1 91.81 65 GLU B O 1
ATOM 1790 N N . LEU B 1 66 ? -6.551 -32 -16.453 1 93.94 66 LEU B N 1
ATOM 1791 C CA . LEU B 1 66 ? -6.723 -33.375 -15.93 1 93.94 66 LEU B CA 1
ATOM 1792 C C . LEU B 1 66 ? -7.289 -33.344 -14.516 1 93.94 66 LEU B C 1
ATOM 1794 O O . LEU B 1 66 ? -6.832 -32.531 -13.68 1 93.94 66 LEU B O 1
ATOM 1798 N N . THR B 1 67 ? -8.305 -34.031 -14.352 1 94 67 THR B N 1
ATOM 1799 C CA . THR B 1 67 ? -8.797 -34.219 -12.992 1 94 67 THR B CA 1
ATOM 1800 C C . THR B 1 67 ? -7.977 -35.25 -12.258 1 94 67 THR B C 1
ATOM 1802 O O . THR B 1 67 ? -7.215 -36 -12.883 1 94 67 THR B O 1
ATOM 1805 N N . GLU B 1 68 ? -8.078 -35.344 -10.969 1 92.62 68 GLU B N 1
ATOM 1806 C CA . GLU B 1 68 ? -7.402 -36.375 -10.18 1 92.62 68 GLU B CA 1
ATOM 1807 C C . GLU B 1 68 ? -7.848 -37.781 -10.602 1 92.62 68 GLU B C 1
ATOM 1809 O O . GLU B 1 68 ? -7.047 -38.719 -10.609 1 92.62 68 GLU B O 1
ATOM 1814 N N . GLU B 1 69 ? -9.062 -37.875 -10.914 1 95.19 69 GLU B N 1
ATOM 1815 C CA . GLU B 1 69 ? -9.609 -39.156 -11.344 1 95.19 69 GLU B CA 1
ATOM 1816 C C . GLU B 1 69 ? -8.984 -39.625 -12.656 1 95.19 69 GLU B C 1
ATOM 1818 O O . GLU B 1 69 ? -8.648 -40.781 -12.82 1 95.19 69 GLU B O 1
ATOM 1823 N N . GLU B 1 70 ? -8.828 -38.688 -13.555 1 96.06 70 GLU B N 1
ATOM 1824 C CA . GLU B 1 70 ? -8.219 -39.031 -14.844 1 96.06 70 GLU B CA 1
ATOM 1825 C C . GLU B 1 70 ? -6.77 -39.469 -14.672 1 96.06 70 GLU B C 1
ATOM 1827 O O . GLU B 1 70 ? -6.305 -40.375 -15.367 1 96.06 70 GLU B O 1
ATOM 1832 N N . LEU B 1 71 ? -6.062 -38.844 -13.734 1 95.81 71 LEU B N 1
ATOM 1833 C CA . LEU B 1 71 ? -4.684 -39.219 -13.469 1 95.81 71 LEU B CA 1
ATOM 1834 C C . LEU B 1 71 ? -4.617 -40.625 -12.859 1 95.81 71 LEU B C 1
ATOM 1836 O O . LEU B 1 71 ? -3.766 -41.438 -13.234 1 95.81 71 LEU B O 1
ATOM 1840 N N . ARG B 1 72 ? -5.5 -40.906 -11.945 1 96 72 ARG B N 1
ATOM 1841 C CA . ARG B 1 72 ? -5.574 -42.219 -11.352 1 96 72 ARG B CA 1
ATOM 1842 C C . ARG B 1 72 ? -5.871 -43.281 -12.406 1 96 72 ARG B C 1
ATOM 1844 O O . ARG B 1 72 ? -5.277 -44.375 -12.398 1 96 72 ARG B O 1
ATOM 1851 N N . ASP B 1 73 ? -6.762 -42.938 -13.297 1 97.69 73 ASP B N 1
ATOM 1852 C CA . ASP B 1 73 ? -7.094 -43.844 -14.391 1 97.69 73 ASP B CA 1
ATOM 1853 C C . ASP B 1 73 ? -5.883 -44.094 -15.281 1 97.69 73 ASP B C 1
ATOM 1855 O O . ASP B 1 73 ? -5.664 -45.219 -15.734 1 97.69 73 ASP B O 1
ATOM 1859 N N . ALA B 1 74 ? -5.168 -43.094 -15.508 1 98.12 74 ALA B N 1
ATOM 1860 C CA . ALA B 1 74 ? -3.965 -43.219 -16.328 1 98.12 74 ALA B CA 1
ATOM 1861 C C . ALA B 1 74 ? -2.951 -44.125 -15.672 1 98.12 74 ALA B C 1
ATOM 1863 O O . ALA B 1 74 ? -2.367 -45 -16.328 1 98.12 74 ALA B O 1
ATOM 1864 N N . GLU B 1 75 ? -2.768 -43.969 -14.398 1 97.94 75 GLU B N 1
ATOM 1865 C CA . GLU B 1 75 ? -1.86 -44.844 -13.664 1 97.94 75 GLU B CA 1
ATOM 1866 C C . GLU B 1 75 ? -2.314 -46.281 -13.734 1 97.94 75 GLU B C 1
ATOM 1868 O O . GLU B 1 75 ? -1.498 -47.188 -13.938 1 97.94 75 GLU B O 1
ATOM 1873 N N . SER B 1 76 ? -3.625 -46.5 -13.578 1 98.25 76 SER B N 1
ATOM 1874 C CA . SER B 1 76 ? -4.188 -47.844 -13.656 1 98.25 76 SER B CA 1
ATOM 1875 C C . SER B 1 76 ? -3.975 -48.469 -15.031 1 98.25 76 SER B C 1
ATOM 1877 O O . SER B 1 76 ? -3.613 -49.625 -15.148 1 98.25 76 SER B O 1
ATOM 1879 N N . THR B 1 77 ? -4.199 -47.656 -16.047 1 98.56 77 THR B N 1
ATOM 1880 C CA . THR B 1 77 ? -4 -48.125 -17.406 1 98.56 77 THR B CA 1
ATOM 1881 C C . THR B 1 77 ? -2.547 -48.531 -17.641 1 98.56 77 THR B C 1
ATOM 1883 O O . THR B 1 77 ? -2.277 -49.562 -18.25 1 98.56 77 THR B O 1
ATOM 1886 N N . LEU B 1 78 ? -1.624 -47.75 -17.141 1 98.62 78 LEU B N 1
ATOM 1887 C CA . LEU B 1 78 ? -0.206 -48.062 -17.281 1 98.62 78 LEU B CA 1
ATOM 1888 C C . LEU B 1 78 ? 0.118 -49.406 -16.641 1 98.62 78 LEU B C 1
ATOM 1890 O O . LEU B 1 78 ? 0.807 -50.219 -17.25 1 98.62 78 LEU B O 1
ATOM 1894 N N . LEU B 1 79 ? -0.395 -49.625 -15.477 1 98.12 79 LEU B N 1
ATOM 1895 C CA . LEU B 1 79 ? -0.175 -50.906 -14.773 1 98.12 79 LEU B CA 1
ATOM 1896 C C . LEU B 1 79 ? -0.745 -52.062 -15.562 1 98.12 79 LEU B C 1
ATOM 1898 O O . LEU B 1 79 ? -0.104 -53.125 -15.672 1 98.12 79 LEU B O 1
ATOM 1902 N N . GLU B 1 80 ? -1.895 -51.906 -16.109 1 98.19 80 GLU B N 1
ATOM 1903 C CA . GLU B 1 80 ? -2.527 -52.969 -16.906 1 98.19 80 GLU B CA 1
ATOM 1904 C C . GLU B 1 80 ? -1.677 -53.312 -18.125 1 98.19 80 GLU B C 1
ATOM 1906 O O . GLU B 1 80 ? -1.507 -54.5 -18.453 1 98.19 80 GLU B O 1
ATOM 1911 N N . LEU B 1 81 ? -1.148 -52.281 -18.75 1 98.44 81 LEU B N 1
ATOM 1912 C CA . LEU B 1 81 ? -0.317 -52.5 -19.938 1 98.44 81 LEU B CA 1
ATOM 1913 C C . LEU B 1 81 ? 0.971 -53.25 -19.562 1 98.44 81 LEU B C 1
ATOM 1915 O O . LEU B 1 81 ? 1.402 -54.156 -20.281 1 98.44 81 LEU B O 1
ATOM 1919 N N . GLU B 1 82 ? 1.53 -52.875 -18.469 1 97.94 82 GLU B N 1
ATOM 1920 C CA . GLU B 1 82 ? 2.744 -53.562 -18.016 1 97.94 82 GLU B CA 1
ATOM 1921 C C . GLU B 1 82 ? 2.467 -55 -17.656 1 97.94 82 GLU B C 1
ATOM 1923 O O . GLU B 1 82 ? 3.301 -55.875 -17.906 1 97.94 82 GLU B O 1
ATOM 1928 N N . GLU B 1 83 ? 1.339 -55.25 -17.141 1 97.31 83 GLU B N 1
ATOM 1929 C CA . GLU B 1 83 ? 0.96 -56.594 -16.719 1 97.31 83 GLU B CA 1
ATOM 1930 C C . GLU B 1 83 ? 0.891 -57.562 -17.906 1 97.31 83 GLU B C 1
ATOM 1932 O O . GLU B 1 83 ? 1.174 -58.75 -17.766 1 97.31 83 GLU B O 1
ATOM 1937 N N . VAL B 1 84 ? 0.522 -57.031 -19 1 97.5 84 VAL B N 1
ATOM 1938 C CA . VAL B 1 84 ? 0.356 -57.906 -20.156 1 97.5 84 VAL B CA 1
ATOM 1939 C C . VAL B 1 84 ? 1.664 -58 -20.938 1 97.5 84 VAL B C 1
ATOM 1941 O O . VAL B 1 84 ? 1.739 -58.656 -21.953 1 97.5 84 VAL B O 1
ATOM 1944 N N . GLY B 1 85 ? 2.715 -57.156 -20.469 1 97.44 85 GLY B N 1
ATOM 1945 C CA . GLY B 1 85 ? 4.027 -57.406 -21.031 1 97.44 85 GLY B CA 1
ATOM 1946 C C . GLY B 1 85 ? 4.648 -56.188 -21.688 1 97.44 85 GLY B C 1
ATOM 1947 O O . GLY B 1 85 ? 5.77 -56.281 -22.203 1 97.44 85 GLY B O 1
ATOM 1948 N N . PHE B 1 86 ? 3.912 -55.031 -21.734 1 97.81 86 PHE B N 1
ATOM 1949 C CA . PHE B 1 86 ? 4.531 -53.844 -22.266 1 97.81 86 PHE B CA 1
ATOM 1950 C C . PHE B 1 86 ? 5.648 -53.344 -21.344 1 97.81 86 PHE B C 1
ATOM 1952 O O . PHE B 1 86 ? 5.5 -53.344 -20.125 1 97.81 86 PHE B O 1
ATOM 1959 N N . GLU B 1 87 ? 6.758 -53 -21.938 1 98 87 GLU B N 1
ATOM 1960 C CA . GLU B 1 87 ? 7.844 -52.312 -21.234 1 98 87 GLU B CA 1
ATOM 1961 C C . GLU B 1 87 ? 7.746 -50.812 -21.359 1 98 87 GLU B C 1
ATOM 1963 O O . GLU B 1 87 ? 8.195 -50.25 -22.359 1 98 87 GLU B O 1
ATOM 1968 N N . LEU B 1 88 ? 7.23 -50.188 -20.328 1 98.12 88 LEU B N 1
ATOM 1969 C CA . LEU B 1 88 ? 6.812 -48.781 -20.5 1 98.12 88 LEU B CA 1
ATOM 1970 C C . LEU B 1 88 ? 7.461 -47.906 -19.438 1 98.12 88 LEU B C 1
ATOM 1972 O O . LEU B 1 88 ? 6.848 -46.938 -18.969 1 98.12 88 LEU B O 1
ATOM 1976 N N . ASP B 1 89 ? 8.727 -48.188 -19.016 1 97.06 89 ASP B N 1
ATOM 1977 C CA . ASP B 1 89 ? 9.438 -47.375 -18.031 1 97.06 89 ASP B CA 1
ATOM 1978 C C . ASP B 1 89 ? 9.508 -45.906 -18.484 1 97.06 89 ASP B C 1
ATOM 1980 O O . ASP B 1 89 ? 9.375 -45 -17.672 1 97.06 89 ASP B O 1
ATOM 1984 N N . TRP B 1 90 ? 9.664 -45.781 -19.75 1 97.12 90 TRP B N 1
ATOM 1985 C CA . TRP B 1 90 ? 9.781 -44.438 -20.312 1 97.12 90 TRP B CA 1
ATOM 1986 C C . TRP B 1 90 ? 8.477 -43.656 -20.141 1 97.12 90 TRP B C 1
ATOM 1988 O O . TRP B 1 90 ? 8.492 -42.469 -19.906 1 97.12 90 TRP B O 1
ATOM 1998 N N . LEU B 1 91 ? 7.34 -44.281 -20.281 1 98.06 91 LEU B N 1
ATOM 1999 C CA . LEU B 1 91 ? 6.043 -43.625 -20.156 1 98.06 91 LEU B CA 1
ATOM 2000 C C . LEU B 1 91 ? 5.688 -43.406 -18.688 1 98.06 91 LEU B C 1
ATOM 2002 O O . LEU B 1 91 ? 5.086 -42.375 -18.344 1 98.06 91 LEU B O 1
ATOM 2006 N N . LYS B 1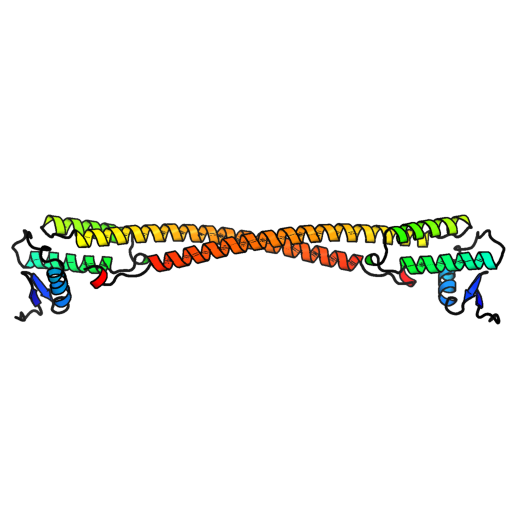 92 ? 6.09 -44.344 -17.875 1 98 92 LYS B N 1
ATOM 2007 C CA . LYS B 1 92 ? 5.891 -44.219 -16.438 1 98 92 LYS B CA 1
ATOM 2008 C C . LYS B 1 92 ? 6.574 -42.969 -15.906 1 98 92 LYS B C 1
ATOM 2010 O O . LYS B 1 92 ? 5.984 -42.188 -15.133 1 98 92 LYS B O 1
ATOM 2015 N N . LYS B 1 93 ? 7.746 -42.75 -16.344 1 97.31 93 LYS B N 1
ATOM 2016 C CA . LYS B 1 93 ? 8.492 -41.562 -15.938 1 97.31 93 LYS B CA 1
ATOM 2017 C C . LYS B 1 93 ? 7.75 -40.281 -16.328 1 97.31 93 LYS B C 1
ATOM 2019 O O . LYS B 1 93 ? 7.664 -39.344 -15.539 1 97.31 93 LYS B O 1
ATOM 2024 N N . LYS B 1 94 ? 7.219 -40.281 -17.531 1 97.31 94 LYS B N 1
ATOM 2025 C CA . LYS B 1 94 ? 6.492 -39.094 -18.031 1 97.31 94 LYS B CA 1
ATOM 2026 C C . LYS B 1 94 ? 5.203 -38.875 -17.234 1 97.31 94 LYS B C 1
ATOM 2028 O O . LYS B 1 94 ? 4.828 -37.75 -16.953 1 97.31 94 LYS B O 1
ATOM 2033 N N . LEU B 1 95 ? 4.566 -39.938 -16.938 1 97.62 95 LEU B N 1
ATOM 2034 C CA . LEU B 1 95 ? 3.346 -39.844 -16.141 1 97.62 95 LEU B CA 1
ATOM 2035 C C . LEU B 1 95 ? 3.65 -39.312 -14.734 1 97.62 95 LEU B C 1
ATOM 2037 O O . LEU B 1 95 ? 2.922 -38.469 -14.211 1 97.62 95 LEU B O 1
ATOM 2041 N N . ASP B 1 96 ? 4.742 -39.812 -14.156 1 96.44 96 ASP B N 1
ATOM 2042 C CA . ASP B 1 96 ? 5.172 -39.344 -12.852 1 96.44 96 ASP B CA 1
ATOM 2043 C C . ASP B 1 96 ? 5.449 -37.812 -12.883 1 96.44 96 ASP B C 1
ATOM 2045 O O . ASP B 1 96 ? 5.059 -37.094 -11.977 1 96.44 96 ASP B O 1
ATOM 2049 N N . GLU B 1 97 ? 6.133 -37.438 -13.914 1 95.19 97 GLU B N 1
ATOM 2050 C CA . GLU B 1 97 ? 6.426 -36 -14.078 1 95.19 97 GLU B CA 1
ATOM 2051 C C . GLU B 1 97 ? 5.145 -35.188 -14.172 1 95.19 97 GLU B C 1
ATOM 2053 O O . GLU B 1 97 ? 5.059 -34.094 -13.609 1 95.19 97 GLU B O 1
ATOM 2058 N N . LEU B 1 98 ? 4.203 -35.625 -14.906 1 95.62 98 LEU B N 1
ATOM 2059 C CA . LEU B 1 98 ? 2.914 -34.969 -15.039 1 95.62 98 LEU B CA 1
ATOM 2060 C C . LEU B 1 98 ? 2.225 -34.844 -13.688 1 95.62 98 LEU B C 1
ATOM 2062 O O . LEU B 1 98 ? 1.679 -33.781 -13.367 1 95.62 98 LEU B O 1
ATOM 2066 N N . CYS B 1 99 ? 2.23 -35.875 -12.906 1 94.56 99 CYS B N 1
ATOM 2067 C CA . CYS B 1 99 ? 1.632 -35.875 -11.57 1 94.56 99 CYS B CA 1
ATOM 2068 C C . CYS B 1 99 ? 2.299 -34.812 -10.688 1 94.56 99 CYS B C 1
ATOM 2070 O O . CYS B 1 99 ? 1.619 -34.062 -9.992 1 94.56 99 CYS B O 1
ATOM 2072 N N . VAL B 1 100 ? 3.586 -34.781 -10.742 1 94.25 100 VAL B N 1
ATOM 2073 C CA . VAL B 1 100 ? 4.348 -33.844 -9.938 1 94.25 100 VAL B CA 1
ATOM 2074 C C . VAL B 1 100 ? 4.012 -32.406 -10.375 1 94.25 100 VAL B C 1
ATOM 2076 O O . VAL B 1 100 ? 3.787 -31.547 -9.531 1 94.25 100 VAL B O 1
ATOM 2079 N N . ARG B 1 101 ? 3.959 -32.188 -11.625 1 93.69 101 ARG B N 1
ATOM 2080 C CA . ARG B 1 101 ? 3.637 -30.859 -12.156 1 93.69 101 ARG B CA 1
ATOM 2081 C C . ARG B 1 101 ? 2.246 -30.422 -11.711 1 93.69 101 ARG B C 1
ATOM 2083 O O . ARG B 1 101 ? 2.047 -29.266 -11.336 1 93.69 101 ARG B O 1
ATOM 2090 N N . LYS B 1 102 ? 1.357 -31.312 -11.797 1 94.06 102 LYS B N 1
ATOM 2091 C CA . LYS B 1 102 ? -0.002 -30.984 -11.375 1 94.06 102 LYS B CA 1
ATOM 2092 C C . LYS B 1 102 ? -0.042 -30.594 -9.906 1 94.06 102 LYS B C 1
ATOM 2094 O O . LYS B 1 102 ? -0.685 -29.609 -9.539 1 94.06 102 LYS B O 1
ATOM 2099 N N . LYS B 1 103 ? 0.593 -31.344 -9.086 1 93.5 103 LYS B N 1
ATOM 2100 C CA . LYS B 1 103 ? 0.635 -31.031 -7.66 1 93.5 103 LYS B CA 1
ATOM 2101 C C . LYS B 1 103 ? 1.281 -29.672 -7.41 1 93.5 103 LYS B C 1
ATOM 2103 O O . LYS B 1 103 ? 0.808 -28.906 -6.574 1 93.5 103 LYS B O 1
ATOM 2108 N N . LYS B 1 104 ? 2.307 -29.391 -8.078 1 93.88 104 LYS B N 1
ATOM 2109 C CA . LYS B 1 104 ? 2.98 -28.094 -7.953 1 93.88 104 LYS B CA 1
ATOM 2110 C C . LYS B 1 104 ? 2.047 -26.953 -8.336 1 93.88 104 LYS B C 1
ATOM 2112 O O . LYS B 1 104 ? 2.008 -25.922 -7.652 1 93.88 104 LYS B O 1
ATOM 2117 N N . MET B 1 105 ? 1.382 -27.094 -9.352 1 92.56 105 MET B N 1
ATOM 2118 C CA . MET B 1 105 ? 0.455 -26.078 -9.828 1 92.56 105 MET B CA 1
ATOM 2119 C C . MET B 1 105 ? -0.619 -25.781 -8.781 1 92.56 105 MET B C 1
ATOM 2121 O O . MET B 1 105 ? -0.961 -24.625 -8.547 1 92.56 105 MET B O 1
ATOM 2125 N N . GLU B 1 106 ? -1.124 -26.812 -8.281 1 91.94 106 GLU B N 1
ATOM 2126 C CA . GLU B 1 106 ? -2.164 -26.656 -7.27 1 91.94 106 GLU B CA 1
ATOM 2127 C C . GLU B 1 106 ? -1.63 -25.922 -6.043 1 91.94 106 GLU B C 1
ATOM 2129 O O . GLU B 1 106 ? -2.305 -25.047 -5.488 1 91.94 106 GLU B O 1
ATOM 2134 N N . THR B 1 107 ? -0.482 -26.281 -5.586 1 94.56 107 THR B N 1
ATOM 2135 C CA . THR B 1 107 ? 0.156 -25.625 -4.453 1 94.56 107 THR B CA 1
ATOM 2136 C C . THR B 1 107 ? 0.412 -24.141 -4.754 1 94.56 107 THR B C 1
ATOM 2138 O O . THR B 1 107 ? 0.169 -23.281 -3.906 1 94.56 107 THR B O 1
ATOM 2141 N N . ARG B 1 108 ? 0.852 -23.906 -5.934 1 95.44 108 ARG B N 1
ATOM 2142 C CA . ARG B 1 108 ? 1.108 -22.531 -6.344 1 95.44 108 ARG B CA 1
ATOM 2143 C C . ARG B 1 108 ? -0.188 -21.734 -6.422 1 95.44 108 ARG B C 1
ATOM 2145 O O . ARG B 1 108 ? -0.221 -20.547 -6.051 1 95.44 108 ARG B O 1
ATOM 2152 N N . GLY B 1 109 ? -1.164 -22.375 -6.898 1 93.94 109 GLY B N 1
ATOM 2153 C CA . GLY B 1 109 ? -2.463 -21.719 -6.93 1 93.94 109 GLY B CA 1
ATOM 2154 C C . GLY B 1 109 ? -2.951 -21.297 -5.559 1 93.94 109 GLY B C 1
ATOM 2155 O O . GLY B 1 109 ? -3.467 -20.188 -5.391 1 93.94 109 GLY B O 1
ATOM 2156 N N . ALA B 1 110 ? -2.824 -22.141 -4.621 1 95.69 110 ALA B N 1
ATOM 2157 C CA . ALA B 1 110 ? -3.211 -21.828 -3.248 1 95.69 110 ALA B CA 1
ATOM 2158 C C . ALA B 1 110 ? -2.381 -20.672 -2.699 1 95.69 110 ALA B C 1
ATOM 2160 O O . ALA B 1 110 ? -2.914 -19.766 -2.053 1 95.69 110 ALA B O 1
ATOM 2161 N N . ARG B 1 111 ? -1.145 -20.703 -2.957 1 97.69 111 ARG B N 1
ATOM 2162 C CA . ARG B 1 111 ? -0.248 -19.641 -2.521 1 97.69 111 ARG B CA 1
ATOM 2163 C C . ARG B 1 111 ? -0.634 -18.297 -3.152 1 97.69 111 ARG B C 1
ATOM 2165 O O . ARG B 1 111 ? -0.636 -17.266 -2.48 1 97.69 111 ARG B O 1
ATOM 2172 N N . MET B 1 112 ? -0.944 -18.344 -4.34 1 97.56 112 MET B N 1
ATOM 2173 C CA . MET B 1 112 ? -1.338 -17.125 -5.039 1 97.56 112 MET B CA 1
ATOM 2174 C C . MET B 1 112 ? -2.611 -16.547 -4.438 1 97.56 112 MET B C 1
ATOM 2176 O O . MET B 1 112 ? -2.727 -15.32 -4.285 1 97.56 112 MET B O 1
ATOM 2180 N N . ARG B 1 113 ? -3.48 -17.328 -4.051 1 97.88 113 ARG B N 1
ATOM 2181 C CA . ARG B 1 113 ? -4.703 -16.844 -3.414 1 97.88 113 ARG B CA 1
ATOM 2182 C C . ARG B 1 113 ? -4.402 -16.203 -2.066 1 97.88 113 ARG B C 1
ATOM 2184 O O . ARG B 1 113 ? -4.98 -15.164 -1.726 1 97.88 113 ARG B O 1
ATOM 2191 N N . GLU B 1 114 ? -3.578 -16.859 -1.384 1 98.38 114 GLU B N 1
ATOM 2192 C CA . GLU B 1 114 ? -3.145 -16.281 -0.113 1 98.38 114 GLU B CA 1
ATOM 2193 C C . GLU B 1 114 ? -2.525 -14.898 -0.311 1 98.38 114 GLU B C 1
ATOM 2195 O O . GLU B 1 114 ? -2.871 -13.953 0.397 1 98.38 114 GLU B O 1
ATOM 2200 N N . LEU B 1 115 ? -1.653 -14.781 -1.229 1 98.5 115 LEU B N 1
ATOM 2201 C CA . LEU B 1 115 ? -0.989 -13.516 -1.528 1 98.5 115 LEU B CA 1
ATOM 2202 C C . LEU B 1 115 ? -2.002 -12.461 -1.959 1 98.5 115 LEU B C 1
ATOM 2204 O O . LEU B 1 115 ? -1.905 -11.305 -1.552 1 98.5 115 LEU B O 1
ATOM 2208 N N . ASP B 1 116 ? -2.928 -12.883 -2.754 1 98.69 116 ASP B N 1
ATOM 2209 C CA . ASP B 1 116 ? -3.982 -11.961 -3.164 1 98.69 116 ASP B CA 1
ATOM 2210 C C . ASP B 1 116 ? -4.711 -11.383 -1.953 1 98.69 116 ASP B C 1
ATOM 2212 O O . ASP B 1 116 ? -4.98 -10.18 -1.899 1 98.69 116 ASP B O 1
ATOM 2216 N N . GLY B 1 117 ? -5.035 -12.266 -1.062 1 98.56 117 GLY B N 1
ATOM 2217 C CA . GLY B 1 117 ? -5.672 -11.797 0.158 1 98.56 117 GLY B CA 1
ATOM 2218 C C . GLY B 1 117 ? -4.816 -10.805 0.93 1 98.56 117 GLY B C 1
ATOM 2219 O O . GLY B 1 117 ? -5.32 -9.781 1.399 1 98.56 117 GLY B O 1
ATOM 2220 N N . MET B 1 118 ? -3.594 -11.031 1.037 1 98.69 118 MET B N 1
ATOM 2221 C CA . MET B 1 118 ? -2.676 -10.141 1.745 1 98.69 118 MET B CA 1
ATOM 2222 C C . MET B 1 118 ? -2.551 -8.805 1.029 1 98.69 118 MET B C 1
ATOM 2224 O O . MET B 1 118 ? -2.492 -7.754 1.672 1 98.69 118 MET B O 1
ATOM 2228 N N . ILE B 1 119 ? -2.486 -8.852 -0.263 1 98.81 119 ILE B N 1
ATOM 2229 C CA . ILE B 1 119 ? -2.357 -7.641 -1.065 1 98.81 119 ILE B CA 1
ATOM 2230 C C . ILE B 1 119 ? -3.588 -6.758 -0.871 1 98.81 119 ILE B C 1
ATOM 2232 O O . ILE B 1 119 ? -3.469 -5.543 -0.697 1 98.81 119 ILE B O 1
ATOM 2236 N N . VAL B 1 120 ? -4.711 -7.402 -0.889 1 98.69 120 VAL B N 1
ATOM 2237 C CA . VAL B 1 120 ? -5.949 -6.652 -0.685 1 98.69 120 VAL B CA 1
ATOM 2238 C C . VAL B 1 120 ? -5.918 -5.969 0.681 1 98.69 120 VAL B C 1
ATOM 2240 O O . VAL B 1 120 ? -6.258 -4.789 0.798 1 98.69 120 VAL B O 1
ATOM 2243 N N . GLU B 1 121 ? -5.531 -6.68 1.675 1 98.31 121 GLU B N 1
ATOM 2244 C CA . GLU B 1 121 ? -5.461 -6.129 3.025 1 98.31 121 GLU B CA 1
ATOM 2245 C C . GLU B 1 121 ? -4.441 -4.996 3.107 1 98.31 121 GLU B C 1
ATOM 2247 O O . GLU B 1 121 ? -4.707 -3.957 3.717 1 98.31 121 GLU B O 1
ATOM 2252 N N . GLN B 1 122 ? -3.334 -5.168 2.488 1 98.5 122 GLN B N 1
ATOM 2253 C CA . GLN B 1 122 ? -2.301 -4.141 2.496 1 98.5 122 GLN B CA 1
ATOM 2254 C C . GLN B 1 122 ? -2.771 -2.881 1.773 1 98.5 122 GLN B C 1
ATOM 2256 O O . GLN B 1 122 ? -2.477 -1.764 2.203 1 98.5 122 GLN B O 1
ATOM 2261 N N . ARG B 1 123 ? -3.473 -3.025 0.707 1 98.75 123 ARG B N 1
ATOM 2262 C CA . ARG B 1 123 ? -4.012 -1.879 -0.017 1 98.75 123 ARG B CA 1
ATOM 2263 C C . ARG B 1 123 ? -5.016 -1.115 0.836 1 98.75 123 ARG B C 1
ATOM 2265 O O . ARG B 1 123 ? -5.07 0.115 0.788 1 98.75 123 ARG B O 1
ATOM 2272 N N . ARG B 1 124 ? -5.789 -1.871 1.574 1 98.5 124 ARG B N 1
ATOM 2273 C CA . ARG B 1 124 ? -6.746 -1.237 2.475 1 98.5 124 ARG B CA 1
ATOM 2274 C C . ARG B 1 124 ? -6.031 -0.406 3.535 1 98.5 124 ARG B C 1
ATOM 2276 O O . ARG B 1 124 ? -6.422 0.73 3.809 1 98.5 124 ARG B O 1
ATOM 2283 N N . VAL B 1 125 ? -5.047 -0.939 4.074 1 98.62 125 VAL B N 1
ATOM 2284 C CA . VAL B 1 125 ? -4.273 -0.245 5.102 1 98.62 125 VAL B CA 1
ATOM 2285 C C . VAL B 1 125 ? -3.627 1.003 4.508 1 98.62 125 VAL B C 1
ATOM 2287 O O . VAL B 1 125 ? -3.676 2.08 5.102 1 98.62 125 VAL B O 1
ATOM 2290 N N . LEU B 1 126 ? -3.037 0.869 3.348 1 98.69 126 LEU B N 1
ATOM 2291 C CA . LEU B 1 126 ? -2.4 1.998 2.68 1 98.69 126 LEU B CA 1
ATOM 2292 C C . LEU B 1 126 ? -3.408 3.109 2.41 1 98.69 126 LEU B C 1
ATOM 2294 O O . LEU B 1 126 ? -3.121 4.285 2.648 1 98.69 126 LEU B O 1
ATOM 2298 N N . TRP B 1 127 ? -4.551 2.721 1.97 1 98.62 127 TRP B N 1
ATOM 2299 C CA . TRP B 1 127 ? -5.609 3.688 1.697 1 98.62 127 TRP B CA 1
ATOM 2300 C C . TRP B 1 127 ? -6.008 4.43 2.967 1 98.62 127 TRP B C 1
ATOM 2302 O O . TRP B 1 127 ? -6.184 5.652 2.951 1 98.62 127 TRP B O 1
ATOM 2312 N N . ALA B 1 128 ? -6.117 3.705 4 1 98.69 128 ALA B N 1
ATOM 2313 C CA . ALA B 1 128 ? -6.484 4.316 5.273 1 98.69 128 ALA B CA 1
ATOM 2314 C C . ALA B 1 128 ? -5.426 5.32 5.727 1 98.69 128 ALA B C 1
ATOM 2316 O O . ALA B 1 128 ? -5.758 6.418 6.18 1 98.69 128 ALA B O 1
ATOM 2317 N N . LEU B 1 129 ? -4.195 5.004 5.602 1 98.62 129 LEU B N 1
ATOM 2318 C CA . LEU B 1 129 ? -3.094 5.879 5.988 1 98.62 129 LEU B CA 1
ATOM 2319 C C . LEU B 1 129 ? -3.062 7.129 5.113 1 98.62 129 LEU B C 1
ATOM 2321 O O . LEU B 1 129 ? -2.889 8.242 5.621 1 98.62 129 LEU B O 1
ATOM 2325 N N . GLU B 1 130 ? -3.256 6.98 3.855 1 98.69 130 GLU B N 1
ATOM 2326 C CA . GLU B 1 130 ? -3.244 8.109 2.928 1 98.69 130 GLU B CA 1
ATOM 2327 C C . GLU B 1 130 ? -4.414 9.055 3.193 1 98.69 130 GLU B C 1
ATOM 2329 O O . GLU B 1 130 ? -4.27 10.273 3.096 1 98.69 130 GLU B O 1
ATOM 2334 N N . THR B 1 131 ? -5.492 8.422 3.5 1 98.62 131 THR B N 1
ATOM 2335 C CA . THR B 1 131 ? -6.664 9.227 3.83 1 98.62 131 THR B CA 1
ATOM 2336 C C . THR B 1 131 ? -6.426 10.031 5.102 1 98.62 131 THR B C 1
ATOM 2338 O O . THR B 1 131 ? -6.746 11.227 5.152 1 98.62 131 THR B O 1
ATOM 2341 N N . GLU B 1 132 ? -5.914 9.422 6.066 1 98.5 132 GLU B N 1
ATOM 2342 C CA . GLU B 1 132 ? -5.59 10.133 7.301 1 98.5 132 GLU B CA 1
ATOM 2343 C C . GLU B 1 132 ? -4.598 11.258 7.047 1 98.5 132 GLU B C 1
ATOM 2345 O O . GLU B 1 132 ? -4.758 12.367 7.57 1 98.5 132 GLU B O 1
ATOM 2350 N N . ARG B 1 133 ? -3.58 11.062 6.285 1 98.38 133 ARG B N 1
ATOM 2351 C CA . ARG B 1 133 ? -2.57 12.062 5.945 1 98.38 133 ARG B CA 1
ATOM 2352 C C . ARG B 1 133 ? -3.201 13.258 5.242 1 98.38 133 ARG B C 1
ATOM 2354 O O . ARG B 1 133 ? -2.883 14.406 5.559 1 98.38 133 ARG B O 1
ATOM 2361 N N . LYS B 1 134 ? -4.059 12.961 4.324 1 97.81 134 LYS B N 1
ATOM 2362 C CA . LYS B 1 134 ? -4.754 14.031 3.611 1 97.81 134 LYS B CA 1
ATOM 2363 C C . LYS B 1 134 ? -5.625 14.852 4.559 1 97.81 134 LYS B C 1
ATOM 2365 O O . LYS B 1 134 ? -5.691 16.078 4.453 1 97.81 134 LYS B O 1
ATOM 2370 N N . ASN B 1 135 ? -6.289 14.188 5.52 1 97.12 135 ASN B N 1
ATOM 2371 C CA . ASN B 1 135 ? -7.105 14.883 6.508 1 97.12 135 ASN B CA 1
ATOM 2372 C C . ASN B 1 135 ? -6.262 15.797 7.391 1 97.12 135 ASN B C 1
ATOM 2374 O O . ASN B 1 135 ? -6.648 16.938 7.664 1 97.12 135 ASN B O 1
ATOM 2378 N N . GLU B 1 136 ? -5.094 15.305 7.812 1 96.44 136 GLU B N 1
ATOM 2379 C CA . GLU B 1 136 ? -4.172 16.109 8.602 1 96.44 136 GLU B CA 1
ATOM 2380 C C . GLU B 1 136 ? -3.688 17.328 7.82 1 96.44 136 GLU B C 1
ATOM 2382 O O . GLU B 1 136 ? -3.584 18.422 8.367 1 96.44 136 GLU B O 1
ATOM 2387 N N . GLU B 1 137 ? -3.408 17.141 6.602 1 95.31 137 GLU B N 1
ATOM 2388 C CA . GLU B 1 137 ? -2.963 18.219 5.734 1 95.31 137 GLU B CA 1
ATOM 2389 C C . GLU B 1 137 ? -4.031 19.297 5.605 1 95.31 137 GLU B C 1
ATOM 2391 O O . GLU B 1 137 ? -3.727 20.484 5.66 1 95.31 137 GLU B O 1
ATOM 2396 N N . ASN B 1 138 ? -5.266 18.906 5.441 1 94.94 138 ASN B N 1
ATOM 2397 C CA . ASN B 1 138 ? -6.379 19.844 5.336 1 94.94 138 ASN B CA 1
ATOM 2398 C C . ASN B 1 138 ? -6.551 20.656 6.613 1 94.94 138 ASN B C 1
ATOM 2400 O O . ASN B 1 138 ? -6.773 21.875 6.555 1 94.94 138 ASN B O 1
ATOM 2404 N N . GLU B 1 139 ? -6.414 20.047 7.684 1 93.75 139 GLU B N 1
ATOM 2405 C CA . GLU B 1 139 ? -6.539 20.734 8.961 1 93.75 139 GLU B CA 1
ATOM 2406 C C . GLU B 1 139 ? -5.379 21.703 9.18 1 93.75 139 GLU B C 1
ATOM 2408 O O . GLU B 1 139 ? -5.578 22.812 9.672 1 93.75 139 GLU B O 1
ATOM 2413 N N . ALA B 1 140 ? -4.195 21.25 8.789 1 91.31 140 ALA B N 1
ATOM 2414 C CA . ALA B 1 140 ? -3.025 22.109 8.922 1 91.31 140 ALA B CA 1
ATOM 2415 C C . ALA B 1 140 ? -3.176 23.375 8.062 1 91.31 140 ALA B C 1
ATOM 2417 O O . ALA B 1 140 ? -2.805 24.469 8.484 1 91.31 140 ALA B O 1
ATOM 2418 N N . ARG B 1 141 ? -3.73 23.312 6.934 1 89.62 141 ARG B N 1
ATOM 2419 C CA . ARG B 1 141 ? -3.965 24.438 6.051 1 89.62 141 ARG B CA 1
ATOM 2420 C C . ARG B 1 141 ? -4.949 25.422 6.672 1 89.62 141 ARG B C 1
ATOM 2422 O O . ARG B 1 141 ? -4.77 26.641 6.578 1 89.62 141 ARG B O 1
ATOM 2429 N N . SER B 1 142 ? -5.934 24.875 7.324 1 88.19 142 SER B N 1
ATOM 2430 C CA . SER B 1 142 ? -6.922 25.703 7.996 1 88.19 142 SER B CA 1
ATOM 2431 C C . SER B 1 142 ? -6.301 26.484 9.156 1 88.19 142 SER B C 1
ATOM 2433 O O . SER B 1 142 ? -6.586 27.656 9.344 1 88.19 142 SER B O 1
ATOM 2435 N N . ASP B 1 143 ? -5.391 25.859 9.812 1 88.38 143 ASP B N 1
ATOM 2436 C CA . ASP B 1 143 ? -4.738 26.484 10.961 1 88.38 143 ASP B CA 1
ATOM 2437 C C . ASP B 1 143 ? -3.734 27.547 10.516 1 88.38 143 ASP B C 1
ATOM 2439 O O . ASP B 1 143 ? -3.373 28.422 11.297 1 88.38 143 ASP B O 1
ATOM 2443 N N . SER B 1 144 ? -3.324 27.422 9.281 1 89 144 SER B N 1
ATOM 2444 C CA . SER B 1 144 ? -2.242 28.281 8.812 1 89 144 SER B CA 1
ATOM 2445 C C . SER B 1 144 ? -2.779 29.594 8.258 1 89 144 SER B C 1
ATOM 2447 O O . SER B 1 144 ? -2.006 30.5 7.922 1 89 144 SER B O 1
ATOM 2449 N N . ALA B 1 145 ? -4.062 29.812 8.305 1 88 145 ALA B N 1
ATOM 2450 C CA . ALA B 1 145 ? -4.656 31.016 7.723 1 88 145 ALA B CA 1
ATOM 2451 C C . ALA B 1 145 ? -4.254 32.25 8.508 1 88 145 ALA B C 1
ATOM 2453 O O . ALA B 1 145 ? -4.238 32.25 9.742 1 88 145 ALA B O 1
ATOM 2454 N N . ARG B 1 146 ? -3.895 33.281 7.824 1 90.75 146 ARG B N 1
ATOM 2455 C CA . ARG B 1 146 ? -3.561 34.594 8.438 1 90.75 146 ARG B CA 1
ATOM 2456 C C . ARG B 1 146 ? -4.82 35.344 8.859 1 90.75 146 ARG B C 1
ATOM 2458 O O . ARG B 1 146 ? -5.867 35.219 8.219 1 90.75 146 ARG B O 1
ATOM 2465 N N . LEU B 1 147 ? -4.633 36 9.961 1 91.19 147 LEU B N 1
ATOM 2466 C CA . LEU B 1 147 ? -5.691 36.938 10.367 1 91.19 147 LEU B CA 1
ATOM 2467 C C . LEU B 1 147 ? -5.438 38.344 9.82 1 91.19 147 LEU B C 1
ATOM 2469 O O . LEU B 1 147 ? -4.289 38.781 9.758 1 91.19 147 LEU B O 1
ATOM 2473 N N . GLY B 1 148 ? -6.516 38.906 9.328 1 92.81 148 GLY B N 1
ATOM 2474 C CA . GLY B 1 148 ? -6.398 40.312 8.945 1 92.81 148 GLY B CA 1
ATOM 2475 C C . GLY B 1 148 ? -6.531 41.25 10.125 1 92.81 148 GLY B C 1
ATOM 2476 O O . GLY B 1 148 ? -6.836 40.844 11.242 1 92.81 148 GLY B O 1
ATOM 2477 N N . PHE B 1 149 ? -6.215 42.594 9.875 1 95 149 PHE B N 1
ATOM 2478 C CA . PHE B 1 149 ? -6.32 43.625 10.906 1 95 149 PHE B CA 1
ATOM 2479 C C . PHE B 1 149 ? -7.711 43.625 11.523 1 95 149 PHE B C 1
ATOM 2481 O O . PHE B 1 149 ? -7.852 43.656 12.75 1 95 149 PHE B O 1
ATOM 2488 N N . GLU B 1 150 ? -8.688 43.438 10.711 1 93.56 150 GLU B N 1
ATOM 2489 C CA . GLU B 1 150 ? -10.07 43.531 11.172 1 93.56 150 GLU B CA 1
ATOM 2490 C C . GLU B 1 150 ? -10.414 42.344 12.07 1 93.56 150 GLU B C 1
ATOM 2492 O O . GLU B 1 150 ? -11.219 42.469 12.992 1 93.56 150 GLU B O 1
ATOM 2497 N N . ASP B 1 151 ? -9.773 41.219 11.781 1 94.25 151 ASP B N 1
ATOM 2498 C CA . ASP B 1 151 ? -10 40.031 12.594 1 94.25 151 ASP B CA 1
ATOM 2499 C C . ASP B 1 151 ? -9.375 40.188 13.977 1 94.25 151 ASP B C 1
ATOM 2501 O O . ASP B 1 151 ? -9.867 39.625 14.953 1 94.25 151 ASP B O 1
ATOM 2505 N N . VAL B 1 152 ? -8.312 40.938 13.969 1 95.38 152 VAL B N 1
ATOM 2506 C CA . VAL B 1 152 ? -7.578 41.094 15.219 1 95.38 152 VAL B CA 1
ATOM 2507 C C . VAL B 1 152 ? -8.211 42.188 16.062 1 95.38 152 VAL B C 1
ATOM 2509 O O . VAL B 1 152 ? -8.383 42.062 17.266 1 95.38 152 VAL B O 1
ATOM 2512 N N . VAL B 1 153 ? -8.633 43.281 15.461 1 95.25 153 VAL B N 1
ATOM 2513 C CA . VAL B 1 153 ? -9.188 44.438 16.141 1 95.25 153 VAL B CA 1
ATOM 2514 C C . VAL B 1 153 ? -10.703 44.312 16.266 1 95.25 153 VAL B C 1
ATOM 2516 O O . VAL B 1 153 ? -11.281 44.594 17.312 1 95.25 153 VAL B O 1
#

InterPro domains:
  IPR050804 MATH and coiled-coil 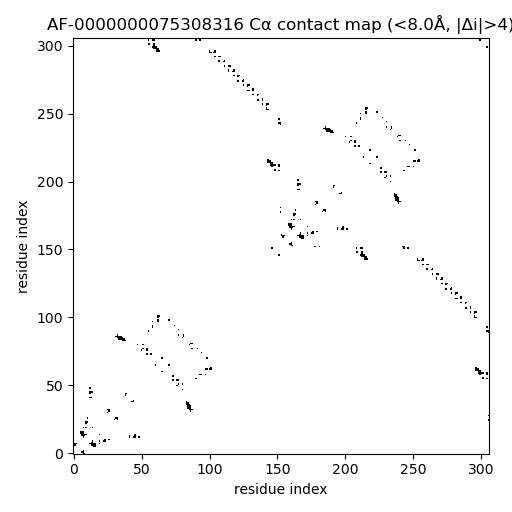domain-containing protein [PTHR46236] (7-152)

Sequence (306 aa):
MWNGDGTVEVNGFRVYYSEVDCVRRIFEKHPETAMNIRPKNQMVKNAYMNNLLDLIDIICLAPQELTEEELRDAESTLLELEEVGFELDWLKKKLDELCVRKKKMETRGARMRELDGMIVEQRRVLWALETERKNEENEARSDSARLGFEDVVMWNGDGTVEVNGFRVYYSEVDCVRRIFEKHPETAMNIRPKNQMVKNAYMNNLLDLIDIICLAPQELTEEELRDAESTLLELEEVGFELDWLKKKLDELCVRKKKMETRGARMRELDGMIVEQRRVLWALETERKNEENEARSDSARLGFEDVV

Secondary structure (DSSP, 8-state):
---TTSEEEETTEEEEHHHHHHHHHHHHH-GGGGTT-----HHHHHHHHHHHHHHHHHHTS-GGG--HHHHHHHHHHHHHHHHTT---HHHHHHHHHHHHHHHHHHHHHHHHHHHHHHHHHHHHHHHHHHHHHHHHHHHHHHHTPPPPHHHH-/---TTSEEEETTEEEEHHHHHHHHHHHHH-GGGGTT-----HHHHHHHHHHHHHHHHHHTS-GGG--HHHHHHHHHHHHHHHHTT---HHHHHHHHHHHHHHHHHHHHHHHHHHHHHHHHHHHHHHHHHHHHHHHHHHHHHHHTPPPPHHHH-

Radius of gyration: 46.81 Å; Cα contacts (8 Å, |Δi|>4): 279; chains: 2; bounding box: 27×133×79 Å

Foldseek 3Di:
DQDPVQWDDDPLATDHPVCRVVVNVCCVVPVQQCVFAADPDRVVVHVLVVLVVVLVVVLVDQLVVDDPVNLVVSVVSVVVSVVRPGDPVVSVVSSVVSVVVNVVVVVVVVVVVVVVVVVVVVVVVVVVVVVVVVVVVVVVVVVPDDDDPVRVD/DQDPVQWDDDPLATDHPVCRVVVNVCCVVPVQQCVFAADPDRVVVHVLVVLVVVLVVVLPDQLVVDDPVNLVVSVVSVVVSVVRPGDPVVSVVSSVVSVVVNVVVVVVVVVVVVVVVVVVVVVVVVVVVVVVVVVVVVVVVVVPDDDDPVRVD

Organism: NCBI:txid81985

pLDDT: mean 94.18, std 6.93, range [48.09, 98.81]

Solvent-accessible surface area (backbone atoms only — not comparable to full-atom values): 16601 Å² total; per-residue (Å²): 112,81,40,95,83,54,28,33,74,56,98,90,32,63,34,43,64,91,43,44,66,59,54,51,52,45,43,70,72,37,66,60,31,59,72,54,50,63,71,78,51,64,70,60,43,28,52,52,50,50,51,52,54,51,46,52,53,58,61,30,42,35,44,86,77,51,50,72,66,56,52,52,49,46,54,51,51,52,51,54,44,40,73,44,25,35,53,50,68,67,51,50,52,51,48,51,50,48,53,52,37,36,54,50,42,53,52,49,50,54,50,45,51,51,46,50,53,51,45,53,51,46,51,51,52,44,49,52,51,52,51,51,42,52,51,50,51,55,51,42,55,64,55,45,57,58,42,50,72,75,75,59,96,111,82,39,97,84,54,29,34,73,54,97,91,32,62,34,44,65,92,45,44,65,59,53,51,52,45,42,70,73,36,66,60,32,61,70,54,49,62,71,79,50,65,69,59,45,28,51,53,48,51,51,50,53,51,46,52,52,58,62,30,42,34,43,85,77,52,51,72,65,56,52,52,49,47,53,50,50,51,52,54,45,40,72,45,25,36,52,51,68,67,50,49,53,51,48,51,50,46,53,52,36,35,54,50,41,53,55,48,50,54,50,44,51,52,46,51,53,51,47,53,53,46,50,50,52,44,50,51,49,51,50,50,42,52,52,50,51,54,51,42,56,64,54,45,57,58,41,49,70,74,74,60,95